Protein AF-A0A937PC01-F1 (afdb_monomer)

Mean predicted aligned error: 13.07 Å

Sequence (213 aa):
MVHCTSGISSTADQAVIAVQTGKYYALLIGINDYADEGLSDLDNPVNDMENLYWMLHTKYTFDKENITLLKNPTRNEIIVALDRLGGTLSKNDNLLIFYAGHGYWDEKGNVGYWMPADATMQNTVNWFRNSTLRDFIGSIQSRHTFLIADACFSGAIFKTRAAFPEPSKGIQKLYELPSRKAMTSGILQEVPDESINGVSDHYPHVNKLNNRA

Radius of gyration: 22.96 Å; Cα contacts (8 Å, |Δi|>4): 348; chains: 1; bounding box: 53×45×90 Å

Solvent-accessible surface area (backbone atoms only — not comparable to full-atom values): 12515 Å² total; per-residue (Å²): 138,86,84,83,82,81,82,78,85,88,80,79,83,74,76,72,79,72,75,82,72,41,58,42,33,34,43,34,31,9,31,26,58,48,74,28,88,83,46,82,65,46,89,52,26,43,56,54,35,52,52,49,50,51,46,38,50,74,76,48,84,29,51,69,93,40,49,47,79,36,72,39,38,38,45,64,56,55,50,53,53,51,52,51,44,41,77,66,46,42,61,59,18,33,38,39,38,39,41,24,34,56,36,46,70,41,77,90,77,73,43,46,28,41,46,28,18,62,23,48,87,90,54,68,84,34,43,41,42,52,67,58,54,48,54,50,60,71,62,33,36,41,25,34,39,39,36,38,31,48,21,25,32,37,29,51,69,59,71,49,68,87,75,58,85,87,82,77,94,47,79,69,67,49,69,72,44,70,46,68,49,76,48,48,45,48,78,70,43,78,64,74,93,66,83,84,86,72,93,79,89,86,83,88,80,83,80,77,85,72,89,81,136

Secondary structure (DSSP, 8-state):
--------------------PPPEEEEEEE----SSTTS---SSHHHHHHHHHHHHHHHSS--GGGEEEEES--HHHHHHHHHHHHHH--TT-EEEEEEES-EEEETTTTEEEE--TT-BTTBSTT-EEHHHHHHHHHHS--SEEEEEEESTTTTHHHHSTTSSPPPPS-HHHHHHS-EEEEEES-SSSPPPSS-------------------

pLDDT: mean 75.67, std 24.6, range [27.45, 98.75]

Nearest PDB structures (foldseek):
  3uoa-assembly1_B  TM=8.306E-01  e=1.005E-08  Homo sapiens
  3v4o-assembly1_A-2  TM=8.188E-01  e=2.537E-08  Homo sapiens
  8v4x-assembly1_A  TM=8.230E-01  e=3.673E-08  Homo sapiens
  8v4x-assembly4_F  TM=8.237E-01  e=9.860E-08  Homo sapiens
  8v4x-assembly2_B  TM=7.461E-01  e=6.402E-08  Homo sapiens

Foldseek 3Di:
DDDDDDDDDPDPPPPPPPPPQAAEAEEQEFEQAAPAPVD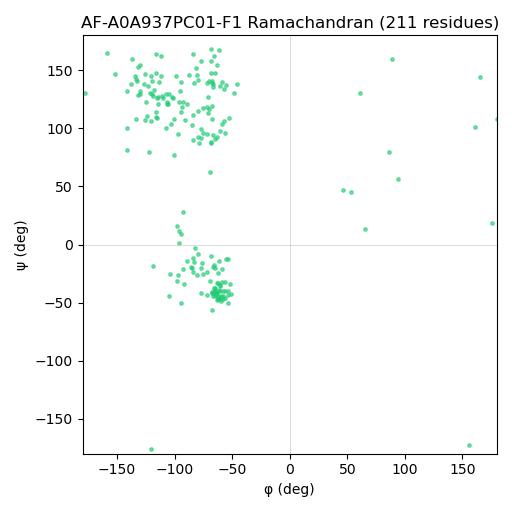HGADPRLVVSVVVLCCPCPPHRHPNVRYHYHYQDFLVVVVVVLVVLLVPDALRYEYEYEYAAEKDADPVVRWIWGAGRHRYPVDCPRTHTLVNVLVSVVSRNYQEYEYEYEYAPPLSNCVVVVSWDDDDDDVVVVSRHRGYYYHYDDNHGGDDSDDPPDDDDDDDDPPPPDDDD

Structure (mmCIF, N/CA/C/O backbone):
data_AF-A0A937PC01-F1
#
_entry.id   AF-A0A937PC01-F1
#
loop_
_atom_site.group_PDB
_atom_site.id
_atom_site.type_symbol
_atom_site.label_atom_id
_atom_site.label_alt_id
_atom_site.label_comp_id
_atom_site.label_asym_id
_atom_site.label_entity_id
_atom_site.label_seq_id
_atom_site.pdbx_PDB_ins_code
_atom_site.Cartn_x
_atom_site.Cartn_y
_atom_site.Cartn_z
_atom_site.occupancy
_atom_site.B_iso_or_equiv
_atom_site.auth_seq_id
_atom_site.auth_comp_id
_atom_site.auth_asym_id
_atom_site.auth_atom_id
_atom_site.pdbx_PDB_model_num
ATOM 1 N N . MET A 1 1 ? -35.468 25.110 67.464 1.00 41.50 1 MET A N 1
ATOM 2 C CA . MET A 1 1 ? -34.223 24.513 66.938 1.00 41.50 1 MET A CA 1
ATOM 3 C C . MET A 1 1 ? -34.631 23.446 65.931 1.00 41.50 1 MET A C 1
ATOM 5 O O . MET A 1 1 ? -34.992 22.351 66.332 1.00 41.50 1 MET A O 1
ATOM 9 N N . VAL A 1 2 ? -34.735 23.810 64.652 1.00 33.84 2 VAL A N 1
ATOM 10 C CA . VAL A 1 2 ? -35.166 22.899 63.579 1.00 33.84 2 VAL A CA 1
ATOM 11 C C . VAL A 1 2 ? -33.904 22.306 62.959 1.00 33.84 2 VAL A C 1
ATOM 13 O O . VAL A 1 2 ? -33.091 23.045 62.413 1.00 33.84 2 VAL A O 1
ATOM 16 N N . HIS A 1 3 ? -33.710 20.997 63.111 1.00 34.47 3 HIS A N 1
ATOM 17 C CA . HIS A 1 3 ? -32.654 20.251 62.428 1.00 34.47 3 HIS A CA 1
ATOM 18 C C . HIS A 1 3 ? -33.151 19.868 61.029 1.00 34.47 3 HIS A C 1
ATOM 20 O O . HIS A 1 3 ? -34.045 19.036 60.901 1.00 34.47 3 HIS A O 1
ATOM 26 N N . CYS A 1 4 ? -32.569 20.467 59.989 1.00 32.41 4 CYS A N 1
ATOM 27 C CA . CYS A 1 4 ? -32.660 19.969 58.619 1.00 32.41 4 CYS A CA 1
ATOM 28 C C . CYS A 1 4 ? -31.479 19.026 58.370 1.00 32.41 4 CYS A C 1
ATOM 30 O O . CYS A 1 4 ? -30.348 19.482 58.222 1.00 32.41 4 CYS A O 1
ATOM 32 N N . THR A 1 5 ? -31.725 17.721 58.309 1.00 47.12 5 THR A N 1
ATOM 33 C CA . THR A 1 5 ? -30.781 16.752 57.742 1.00 47.12 5 THR A CA 1
ATOM 34 C C . THR A 1 5 ? -31.183 16.479 56.297 1.00 47.12 5 THR A C 1
ATOM 36 O O . THR A 1 5 ? -32.049 15.658 56.010 1.00 47.12 5 THR A O 1
ATOM 39 N N . SER A 1 6 ? -30.566 17.195 55.359 1.00 42.91 6 SER A N 1
ATOM 40 C CA . SER A 1 6 ? -30.664 16.882 53.935 1.00 42.91 6 SER A CA 1
ATOM 41 C C . SER A 1 6 ? -29.764 15.690 53.619 1.00 42.91 6 SER A C 1
ATOM 43 O O . SER A 1 6 ? -28.553 15.834 53.457 1.00 42.91 6 SER A O 1
ATOM 45 N N . GLY A 1 7 ? -30.373 14.508 53.539 1.00 40.06 7 GLY A N 1
ATOM 46 C CA . GLY A 1 7 ? -29.796 13.364 52.850 1.00 40.06 7 GLY A CA 1
ATOM 47 C C . GLY A 1 7 ? -29.737 13.650 51.352 1.00 40.06 7 GLY A C 1
ATOM 48 O O . GLY A 1 7 ? -30.768 13.861 50.719 1.00 40.06 7 GLY A O 1
ATOM 49 N N . ILE A 1 8 ? -28.533 13.653 50.788 1.00 41.69 8 ILE A N 1
ATOM 50 C CA . ILE A 1 8 ? -28.330 13.579 49.343 1.00 41.69 8 ILE A CA 1
ATOM 51 C C . ILE A 1 8 ? -27.798 12.178 49.069 1.00 41.69 8 ILE A C 1
ATOM 53 O O . ILE A 1 8 ? -26.631 11.872 49.306 1.00 41.69 8 ILE A O 1
ATOM 57 N N . SER A 1 9 ? -28.704 11.312 48.615 1.00 36.44 9 SER A N 1
ATOM 58 C CA . SER A 1 9 ? -28.356 10.048 47.978 1.00 36.44 9 SER A CA 1
ATOM 59 C C . SER A 1 9 ? -27.695 10.370 46.639 1.00 36.44 9 SER A C 1
ATOM 61 O O . SER A 1 9 ? -28.334 10.857 45.709 1.00 36.44 9 SER A O 1
ATOM 63 N N . SER A 1 10 ? -26.386 10.149 46.570 1.00 46.44 10 SER A N 1
ATOM 64 C CA . SER A 1 10 ? -25.591 10.221 45.349 1.00 46.44 10 SER A CA 1
ATOM 65 C C . SER A 1 10 ? -25.699 8.883 44.620 1.00 46.44 10 SER A C 1
ATOM 67 O O . SER A 1 10 ? -24.886 7.990 44.846 1.00 46.44 10 SER A O 1
ATOM 69 N N . THR A 1 11 ? -26.690 8.736 43.741 1.00 47.88 11 THR A N 1
ATOM 70 C CA . THR A 1 11 ? -26.683 7.689 42.706 1.00 47.88 11 THR A CA 1
ATOM 71 C C . THR A 1 11 ? -27.259 8.239 41.403 1.00 47.88 11 THR A C 1
ATOM 73 O O . THR A 1 11 ? -28.419 8.048 41.060 1.00 47.88 11 THR A O 1
ATOM 76 N N . ALA A 1 12 ? -26.417 8.947 40.658 1.00 40.66 12 ALA A N 1
ATOM 77 C CA . ALA A 1 12 ? -26.557 9.041 39.213 1.00 40.66 12 ALA A CA 1
ATOM 78 C C . ALA A 1 12 ? -25.244 8.525 38.633 1.00 40.66 12 ALA A C 1
ATOM 80 O O . ALA A 1 12 ? -24.335 9.290 38.318 1.00 40.66 12 ALA A O 1
ATOM 81 N N . ASP A 1 13 ? -25.140 7.199 38.596 1.00 41.44 13 ASP A N 1
ATOM 82 C CA . ASP A 1 13 ? -24.131 6.491 37.825 1.00 41.44 13 ASP A CA 1
ATOM 83 C C . ASP A 1 13 ? -24.433 6.796 36.352 1.00 41.44 13 ASP A C 1
ATOM 85 O O . ASP A 1 13 ? -25.304 6.197 35.718 1.00 41.44 13 ASP A O 1
ATOM 89 N N . GLN A 1 14 ? -23.825 7.869 35.847 1.00 40.50 14 GLN A N 1
ATOM 90 C CA . GLN A 1 14 ? -23.817 8.181 34.429 1.00 40.50 14 GLN A CA 1
ATOM 91 C C . GLN A 1 14 ? -22.999 7.074 33.780 1.00 40.50 14 GLN A C 1
ATOM 93 O O . GLN A 1 14 ? -21.773 7.147 33.736 1.00 40.50 14 GLN A O 1
ATOM 98 N N . ALA A 1 15 ? -23.682 6.035 33.302 1.00 43.00 15 ALA A N 1
ATOM 99 C CA . ALA A 1 15 ? -23.105 5.093 32.367 1.00 43.00 15 ALA A CA 1
ATOM 100 C C . ALA A 1 15 ? -22.623 5.905 31.162 1.00 43.00 15 ALA A C 1
ATOM 102 O O . ALA A 1 15 ? -23.393 6.259 30.268 1.00 43.00 15 ALA A O 1
ATOM 103 N N . VAL A 1 16 ? -21.337 6.252 31.176 1.00 43.75 16 VAL A N 1
ATOM 104 C CA . VAL A 1 16 ? -20.623 6.718 30.002 1.00 43.75 16 VAL A CA 1
ATOM 105 C C . VAL A 1 16 ? -20.807 5.587 29.006 1.00 43.75 16 VAL A C 1
ATOM 107 O O . VAL A 1 16 ? -20.251 4.504 29.189 1.00 43.75 16 VAL A O 1
ATOM 110 N N . ILE A 1 17 ? -21.660 5.790 28.000 1.00 44.81 17 ILE A N 1
ATOM 111 C CA . ILE A 1 17 ? -21.711 4.892 26.854 1.00 44.81 17 ILE A CA 1
ATOM 112 C C . ILE A 1 17 ? -20.334 5.035 26.223 1.00 44.81 17 ILE A C 1
ATOM 114 O O . ILE A 1 17 ? -20.083 5.955 25.447 1.00 44.81 17 ILE A O 1
ATOM 118 N N . ALA A 1 18 ? -19.407 4.169 26.626 1.00 43.59 18 ALA A N 1
ATOM 119 C CA . ALA A 1 18 ? -18.176 3.965 25.909 1.00 43.59 18 ALA A CA 1
ATOM 120 C C . ALA A 1 18 ? -18.622 3.484 24.533 1.00 43.59 18 ALA A C 1
ATOM 122 O O . ALA A 1 18 ? -18.992 2.323 24.353 1.00 43.59 18 ALA A O 1
ATOM 123 N N . VAL A 1 19 ? -18.681 4.408 23.572 1.00 50.19 19 VAL A N 1
ATOM 124 C CA . VAL A 1 19 ? -18.721 4.045 22.164 1.00 50.19 19 VAL A CA 1
ATOM 125 C C . VAL A 1 19 ? -17.531 3.119 22.000 1.00 50.19 19 VAL A C 1
ATOM 127 O O . VAL A 1 19 ? -16.392 3.552 22.147 1.00 50.19 19 VAL A O 1
ATOM 130 N N . GLN A 1 20 ? -17.793 1.828 21.813 1.00 53.88 20 GLN A N 1
ATOM 131 C CA . GLN A 1 20 ? -16.741 0.849 21.615 1.00 53.88 20 GLN A CA 1
ATOM 132 C C . GLN A 1 20 ? -16.131 1.157 20.246 1.00 53.88 20 GLN A C 1
ATOM 134 O O . GLN A 1 20 ? -16.620 0.722 19.201 1.00 53.88 20 GLN A O 1
ATOM 139 N N . THR A 1 21 ? -15.134 2.035 20.246 1.00 71.12 21 THR A N 1
ATOM 140 C CA . THR A 1 21 ? -14.350 2.381 19.071 1.00 71.12 21 THR A CA 1
ATOM 141 C C . THR A 1 21 ? -13.509 1.156 18.761 1.00 71.12 21 THR A C 1
ATOM 143 O O . THR A 1 21 ? -12.726 0.732 19.612 1.00 71.12 21 THR A O 1
ATOM 146 N N . GLY A 1 22 ? -13.710 0.535 17.598 1.00 86.31 22 GLY A N 1
ATOM 147 C CA . GLY A 1 22 ? -12.845 -0.570 17.194 1.00 86.31 22 GLY A CA 1
ATOM 148 C C . GLY A 1 22 ? -11.397 -0.115 17.044 1.00 86.31 22 GLY A C 1
ATOM 149 O O . GLY A 1 22 ? -11.092 1.083 17.059 1.00 86.31 22 GLY A O 1
ATOM 150 N N . LYS A 1 23 ? -10.501 -1.089 16.930 1.00 95.31 23 LYS A N 1
ATOM 151 C CA . LYS A 1 23 ? -9.060 -0.852 16.888 1.00 95.31 23 LYS A CA 1
ATOM 152 C C . LYS A 1 23 ? -8.663 -0.146 15.596 1.00 95.31 23 LYS A C 1
ATOM 154 O O . LYS A 1 23 ? -9.375 -0.206 14.593 1.00 95.31 23 LYS A O 1
ATOM 159 N N . TYR A 1 24 ? -7.513 0.512 15.621 1.00 96.56 24 TYR A N 1
ATOM 160 C CA . TYR A 1 24 ? -6.926 1.151 14.451 1.00 96.56 24 TYR A CA 1
ATOM 161 C C . TYR A 1 24 ? -5.749 0.320 13.951 1.00 96.56 24 TYR A C 1
ATOM 163 O O . TYR A 1 24 ? -4.788 0.096 14.683 1.00 96.56 24 TYR A O 1
ATOM 171 N N . TYR A 1 25 ? -5.845 -0.122 12.703 1.00 98.25 25 TYR A N 1
ATOM 172 C CA . TYR A 1 25 ? -4.821 -0.876 11.995 1.00 98.25 25 TYR A CA 1
ATOM 173 C C . TYR A 1 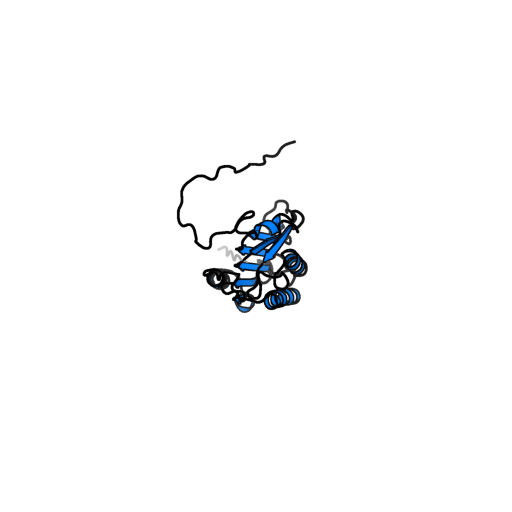25 ? -4.235 -0.031 10.878 1.00 98.25 25 TYR A C 1
ATOM 175 O O . TYR A 1 25 ? -4.959 0.723 10.221 1.00 98.25 25 TYR A O 1
ATOM 183 N N . ALA A 1 26 ? -2.939 -0.185 10.627 1.00 98.44 26 ALA A N 1
ATOM 184 C CA . ALA A 1 26 ? -2.288 0.460 9.500 1.00 98.44 26 ALA A CA 1
ATOM 185 C C . ALA A 1 26 ? -1.401 -0.506 8.714 1.00 98.44 26 ALA A C 1
ATOM 187 O O . ALA A 1 26 ? -0.686 -1.320 9.292 1.00 98.44 26 ALA A O 1
ATOM 188 N N . LEU A 1 27 ? -1.426 -0.370 7.392 1.00 98.69 27 LEU A N 1
ATOM 189 C CA . LEU A 1 27 ? -0.440 -0.935 6.480 1.00 98.69 27 LEU A CA 1
ATOM 190 C C . LEU A 1 27 ? 0.268 0.227 5.796 1.00 98.69 27 LEU A C 1
ATOM 192 O O . LEU A 1 27 ? -0.352 0.938 5.007 1.00 98.69 27 LEU A O 1
ATOM 196 N N . LEU A 1 28 ? 1.535 0.442 6.133 1.00 98.62 28 LEU A N 1
ATOM 197 C CA . LEU A 1 28 ? 2.345 1.514 5.569 1.00 98.62 28 LEU A CA 1
ATOM 198 C C . LEU A 1 28 ? 3.405 0.898 4.659 1.00 98.62 28 LEU A C 1
ATOM 200 O O . LEU A 1 28 ? 4.133 -0.004 5.074 1.00 98.62 28 LEU A O 1
ATOM 204 N N . ILE A 1 29 ? 3.449 1.367 3.419 1.00 98.69 29 ILE A N 1
ATOM 205 C CA . ILE A 1 29 ? 4.298 0.843 2.356 1.00 98.69 29 ILE A CA 1
ATOM 206 C C . ILE A 1 29 ? 5.132 1.998 1.811 1.00 98.69 29 ILE A C 1
ATOM 208 O O . ILE A 1 29 ? 4.568 2.989 1.353 1.00 98.69 29 ILE A O 1
ATOM 212 N N . GLY A 1 30 ? 6.454 1.858 1.854 1.00 97.94 30 GLY A N 1
ATOM 213 C CA . GLY A 1 30 ? 7.396 2.806 1.264 1.00 97.94 30 GLY A CA 1
ATOM 214 C C . GLY A 1 30 ? 8.411 2.065 0.405 1.00 97.94 30 GLY A C 1
ATOM 215 O O . GLY A 1 30 ? 8.991 1.076 0.862 1.00 97.94 30 GLY A O 1
ATOM 216 N N . ILE A 1 31 ? 8.597 2.513 -0.835 1.00 98.19 31 ILE A N 1
ATOM 217 C CA . ILE A 1 31 ? 9.504 1.884 -1.800 1.00 98.19 31 ILE A CA 1
ATOM 218 C C . ILE A 1 31 ? 10.486 2.920 -2.330 1.00 98.19 31 ILE A C 1
ATOM 220 O O . ILE A 1 31 ? 10.120 3.778 -3.130 1.00 98.19 31 ILE A O 1
ATOM 224 N N . ASN A 1 32 ? 11.725 2.792 -1.877 1.00 96.50 32 ASN A N 1
ATOM 225 C CA . ASN A 1 32 ? 12.878 3.533 -2.358 1.00 96.50 32 ASN A CA 1
ATOM 226 C C . ASN A 1 32 ? 13.617 2.736 -3.430 1.00 96.50 32 ASN A C 1
ATOM 228 O O . ASN A 1 32 ? 13.863 3.258 -4.507 1.00 96.50 32 ASN A O 1
ATOM 232 N N . ASP A 1 33 ? 13.919 1.471 -3.135 1.00 97.88 33 ASP A N 1
ATOM 233 C CA . ASP A 1 33 ? 14.876 0.688 -3.918 1.00 97.88 33 ASP A CA 1
ATOM 234 C C . ASP A 1 33 ? 14.146 -0.283 -4.859 1.00 97.88 33 ASP A C 1
ATOM 236 O O . ASP A 1 33 ? 13.315 -1.083 -4.404 1.00 97.88 33 ASP A O 1
ATOM 240 N N . TYR A 1 34 ? 14.478 -0.245 -6.152 1.00 97.50 34 TYR A N 1
ATOM 241 C CA . TYR A 1 34 ? 13.909 -1.112 -7.187 1.00 97.50 34 TYR A CA 1
ATOM 242 C C . TYR A 1 34 ? 14.964 -2.058 -7.763 1.00 97.50 34 TYR A C 1
ATOM 244 O O . TYR A 1 34 ? 16.112 -1.700 -8.001 1.00 97.50 34 TYR A O 1
ATOM 252 N N . ALA A 1 35 ? 14.571 -3.310 -8.005 1.00 96.69 35 ALA A N 1
ATOM 253 C CA . ALA A 1 35 ? 15.483 -4.329 -8.522 1.00 96.69 35 ALA A CA 1
ATOM 254 C C . ALA A 1 35 ? 15.798 -4.171 -10.023 1.00 96.69 35 ALA A C 1
ATOM 256 O O . ALA A 1 35 ? 16.822 -4.672 -10.487 1.00 96.69 35 ALA A O 1
ATOM 257 N N . ASP A 1 36 ? 14.907 -3.542 -10.793 1.00 95.44 36 ASP A N 1
ATOM 258 C CA . ASP A 1 36 ? 15.094 -3.293 -12.224 1.00 95.44 36 ASP A CA 1
ATOM 259 C C . ASP A 1 36 ? 15.801 -1.954 -12.440 1.00 95.44 36 ASP A C 1
ATOM 261 O O . ASP A 1 36 ? 15.263 -0.914 -12.084 1.00 95.44 36 ASP A O 1
ATOM 265 N N . GLU A 1 37 ? 16.963 -1.966 -13.097 1.00 92.88 37 GLU A N 1
ATOM 266 C CA . GLU A 1 37 ? 17.742 -0.749 -13.396 1.00 92.88 37 GLU A CA 1
ATOM 267 C C . GLU A 1 37 ? 16.996 0.261 -14.295 1.00 92.88 37 GLU A C 1
ATOM 269 O O . GLU A 1 37 ? 17.427 1.404 -14.444 1.00 92.88 37 GLU A O 1
ATOM 274 N N . GLY A 1 38 ? 15.894 -0.150 -14.935 1.00 91.25 38 GLY A N 1
ATOM 275 C CA . GLY A 1 38 ? 15.012 0.727 -15.702 1.00 91.25 38 GLY A CA 1
ATOM 276 C C . GLY A 1 38 ? 14.032 1.533 -14.844 1.00 91.25 38 GLY A C 1
ATOM 277 O O . GLY A 1 38 ? 13.363 2.415 -15.384 1.00 91.25 38 GLY A O 1
ATOM 278 N N . LEU A 1 39 ? 13.942 1.251 -13.542 1.00 90.81 39 LEU A N 1
ATOM 279 C CA . LEU A 1 39 ? 13.226 2.045 -12.547 1.00 90.81 39 LEU A CA 1
ATOM 280 C C . LEU A 1 39 ? 14.253 2.770 -11.678 1.00 90.81 39 LEU A C 1
ATOM 282 O O . LEU A 1 39 ? 15.113 2.142 -11.071 1.00 90.81 39 LEU A O 1
ATOM 286 N N . SER A 1 40 ? 14.176 4.098 -11.623 1.00 92.50 40 SER A N 1
ATOM 287 C CA . SER A 1 40 ? 15.043 4.871 -10.736 1.00 92.50 40 SER A CA 1
ATOM 288 C C . SER A 1 40 ? 14.624 4.690 -9.283 1.00 92.50 40 SER A C 1
ATOM 290 O O . SER A 1 40 ? 13.431 4.745 -8.974 1.00 92.50 40 SER A O 1
ATOM 292 N N . ASP A 1 41 ? 15.603 4.556 -8.395 1.00 93.69 41 ASP A N 1
ATOM 293 C CA . ASP A 1 41 ? 15.357 4.588 -6.957 1.00 93.69 41 ASP A CA 1
ATOM 294 C C . ASP A 1 41 ? 14.803 5.955 -6.514 1.00 93.69 41 ASP A C 1
ATOM 296 O O . ASP A 1 41 ? 15.019 6.979 -7.169 1.00 93.69 41 ASP A O 1
ATOM 300 N N . LEU A 1 42 ? 14.066 5.952 -5.404 1.00 91.69 42 LEU A N 1
ATOM 301 C CA . LEU A 1 42 ? 13.466 7.125 -4.766 1.00 91.69 42 LEU A CA 1
ATOM 302 C C . LEU A 1 42 ? 14.082 7.335 -3.380 1.00 91.69 42 LEU A C 1
ATOM 304 O O . LEU A 1 42 ? 14.379 6.372 -2.678 1.00 91.69 42 LEU A O 1
ATOM 308 N N . ASP A 1 43 ? 14.207 8.581 -2.929 1.00 90.62 43 ASP A N 1
ATOM 309 C CA . ASP A 1 43 ? 14.880 8.875 -1.654 1.00 90.62 43 ASP A CA 1
ATOM 310 C C . ASP A 1 43 ? 13.924 8.911 -0.445 1.00 90.62 43 ASP A C 1
ATOM 312 O O . ASP A 1 43 ? 14.282 8.508 0.667 1.00 90.62 43 ASP A O 1
ATOM 316 N N . ASN A 1 44 ? 12.687 9.369 -0.648 1.00 91.19 44 ASN A N 1
ATOM 317 C CA . ASN A 1 44 ? 11.772 9.763 0.432 1.00 91.19 44 ASN A CA 1
ATOM 318 C C . ASN A 1 44 ? 10.711 8.733 0.877 1.00 91.19 44 ASN A C 1
ATOM 320 O O . ASN A 1 44 ? 10.410 8.723 2.075 1.00 91.19 44 ASN A O 1
ATOM 324 N N . PRO A 1 45 ? 10.163 7.841 0.024 1.00 95.19 45 PRO A N 1
ATOM 325 C CA . PRO A 1 45 ? 9.023 6.990 0.390 1.00 95.19 45 PRO A CA 1
ATOM 326 C C . PRO A 1 45 ? 9.150 6.208 1.704 1.00 95.19 45 PRO A C 1
ATOM 328 O O . PRO A 1 45 ? 8.207 6.140 2.497 1.00 95.19 45 PRO A O 1
ATOM 331 N N . VAL A 1 46 ? 10.316 5.617 1.968 1.00 97.12 46 VAL A N 1
ATOM 332 C CA . VAL A 1 46 ? 10.586 4.890 3.217 1.00 97.12 46 VAL A CA 1
ATOM 333 C C . VAL A 1 46 ? 10.628 5.837 4.417 1.00 97.12 46 VAL A C 1
ATOM 335 O O . VAL A 1 46 ? 10.064 5.520 5.464 1.00 97.12 46 VAL A O 1
ATOM 338 N N . ASN A 1 47 ? 11.247 7.008 4.274 1.00 94.69 47 ASN A N 1
ATOM 339 C CA . ASN A 1 47 ? 11.297 8.015 5.332 1.00 94.69 47 ASN A CA 1
ATOM 340 C C . ASN A 1 47 ? 9.895 8.569 5.643 1.00 94.69 47 ASN A C 1
ATOM 342 O O . ASN A 1 47 ? 9.533 8.714 6.810 1.00 94.69 47 ASN A O 1
ATOM 346 N N . ASP A 1 48 ? 9.065 8.809 4.627 1.00 93.19 48 ASP A N 1
ATOM 347 C CA . ASP A 1 48 ? 7.684 9.271 4.808 1.00 93.19 48 ASP A CA 1
ATOM 348 C C . ASP A 1 48 ? 6.821 8.223 5.517 1.00 93.19 48 ASP A C 1
ATOM 350 O O . ASP A 1 48 ? 6.087 8.541 6.460 1.00 93.19 48 ASP A O 1
ATOM 354 N N . MET A 1 49 ? 6.973 6.953 5.131 1.00 97.31 49 MET A N 1
ATOM 355 C CA . MET A 1 49 ? 6.351 5.815 5.805 1.00 97.31 49 MET A CA 1
ATOM 356 C C . MET A 1 49 ? 6.753 5.748 7.291 1.00 97.31 49 MET A C 1
ATOM 358 O O . MET A 1 49 ? 5.889 5.585 8.160 1.00 97.31 49 MET A O 1
ATOM 362 N N . GLU A 1 50 ? 8.044 5.884 7.606 1.00 97.56 50 GLU A N 1
ATOM 363 C CA . GLU A 1 50 ? 8.559 5.858 8.982 1.00 97.56 50 GLU A CA 1
ATOM 364 C C . GLU A 1 50 ? 8.079 7.064 9.806 1.00 97.56 50 GLU A C 1
ATOM 366 O O . GLU A 1 50 ? 7.663 6.912 10.959 1.00 97.56 50 GLU A O 1
ATOM 371 N N . ASN A 1 51 ? 8.050 8.262 9.221 1.00 96.69 51 ASN A N 1
ATOM 372 C CA . ASN A 1 51 ? 7.525 9.461 9.877 1.00 96.69 51 ASN A CA 1
ATOM 373 C C . ASN A 1 51 ? 6.032 9.324 10.191 1.00 96.69 51 ASN A C 1
ATOM 375 O O . ASN A 1 51 ? 5.588 9.660 11.297 1.00 96.69 51 ASN A O 1
ATOM 379 N N . LEU A 1 52 ? 5.255 8.772 9.255 1.00 96.31 52 LEU A N 1
ATOM 380 C CA . LEU A 1 52 ? 3.846 8.477 9.478 1.00 96.31 52 LEU A CA 1
ATOM 381 C C . LEU A 1 52 ? 3.667 7.422 10.576 1.00 96.31 52 LEU A C 1
ATOM 383 O O . LEU A 1 52 ? 2.838 7.614 11.464 1.00 96.31 52 LEU A O 1
ATOM 387 N N . TYR A 1 53 ? 4.477 6.361 10.592 1.00 97.69 53 TYR A N 1
ATOM 388 C CA . TYR A 1 53 ? 4.477 5.375 11.675 1.00 97.69 53 TYR A CA 1
ATOM 389 C C . TYR A 1 53 ? 4.652 6.023 13.051 1.00 97.69 53 TYR A C 1
ATOM 391 O O . TYR A 1 53 ? 3.857 5.760 13.961 1.00 97.69 53 TYR A O 1
ATOM 399 N N . TRP A 1 54 ? 5.667 6.880 13.213 1.00 96.69 54 TRP A N 1
ATOM 400 C CA . TRP A 1 54 ? 5.916 7.591 14.469 1.00 96.69 54 TRP A CA 1
ATOM 401 C C . TRP A 1 54 ? 4.736 8.465 14.864 1.00 96.69 54 TRP A C 1
ATOM 403 O O . TRP A 1 54 ? 4.303 8.440 16.017 1.00 96.69 54 TRP A O 1
ATOM 413 N N . MET A 1 55 ? 4.171 9.200 13.913 1.00 96.25 55 MET A N 1
ATOM 414 C CA . MET A 1 55 ? 3.005 10.039 14.153 1.00 96.25 55 MET A CA 1
ATOM 415 C C . MET A 1 55 ? 1.808 9.212 14.645 1.00 96.25 55 MET A C 1
ATOM 417 O O . MET A 1 55 ? 1.211 9.551 15.668 1.00 96.25 55 MET A O 1
ATOM 421 N N . LEU A 1 56 ? 1.488 8.107 13.967 1.00 94.75 56 LEU A N 1
ATOM 422 C CA . LEU A 1 56 ? 0.320 7.278 14.269 1.00 94.75 56 LEU A CA 1
ATOM 423 C C . LEU A 1 56 ? 0.374 6.680 15.676 1.00 94.75 56 LEU A C 1
ATOM 425 O O . LEU A 1 56 ? -0.613 6.776 16.401 1.00 94.75 56 LEU A O 1
ATOM 429 N N . HIS A 1 57 ? 1.510 6.111 16.087 1.00 92.44 57 HIS A N 1
ATOM 430 C CA . HIS A 1 57 ? 1.581 5.424 17.381 1.00 92.44 57 HIS A CA 1
ATOM 431 C C . HIS A 1 57 ? 1.978 6.324 18.561 1.00 92.44 57 HIS A C 1
ATOM 433 O O . HIS A 1 57 ? 1.858 5.905 19.711 1.00 92.44 57 HIS A O 1
ATOM 439 N N . THR A 1 58 ? 2.498 7.535 18.314 1.00 91.50 58 THR A N 1
ATOM 440 C CA . THR A 1 58 ? 2.861 8.472 19.400 1.00 91.50 58 THR A CA 1
ATOM 441 C C . THR A 1 58 ? 1.864 9.608 19.588 1.00 91.50 58 THR A C 1
ATOM 443 O O . THR A 1 58 ? 1.803 10.176 20.680 1.00 91.50 58 THR A O 1
ATOM 446 N N . LYS A 1 59 ? 1.113 9.980 18.542 1.00 91.31 59 LYS A N 1
ATOM 447 C CA . LYS A 1 59 ? 0.175 11.116 18.560 1.00 91.31 59 LYS A CA 1
ATOM 448 C C . LYS A 1 59 ? -1.277 10.719 18.308 1.00 91.31 59 LYS A C 1
ATOM 450 O O . LYS A 1 59 ? -2.161 11.502 18.643 1.00 91.31 59 LYS A O 1
ATOM 455 N N . TYR A 1 60 ? -1.525 9.537 17.748 1.00 90.56 60 TYR A N 1
ATOM 456 C CA . TYR A 1 60 ? -2.866 9.018 17.484 1.00 90.56 60 TYR A CA 1
ATOM 457 C C . TYR A 1 60 ? -3.104 7.694 18.223 1.00 90.56 60 TYR A C 1
ATOM 459 O O . TYR A 1 60 ? -2.300 7.254 19.040 1.00 90.56 60 TYR A O 1
ATOM 467 N N . THR A 1 61 ? -4.263 7.086 17.981 1.00 89.62 61 THR A N 1
ATOM 468 C CA . THR A 1 61 ? -4.790 5.930 18.719 1.00 89.62 61 THR A CA 1
ATOM 469 C C . THR A 1 61 ? -4.413 4.584 18.090 1.00 89.62 61 THR A C 1
ATOM 471 O O . THR A 1 61 ? -5.187 3.633 18.183 1.00 89.62 61 THR A O 1
ATOM 474 N N . PHE A 1 62 ? -3.284 4.509 17.381 1.00 95.88 62 PHE A N 1
ATOM 475 C CA . PHE A 1 62 ? -2.823 3.267 16.759 1.00 95.88 62 PHE A CA 1
ATOM 476 C C . PHE A 1 62 ? -1.855 2.553 17.698 1.00 95.88 62 PHE A C 1
ATOM 478 O O . PHE A 1 62 ? -0.781 3.077 17.999 1.00 95.88 62 PHE A O 1
ATOM 485 N N . ASP A 1 63 ? -2.206 1.342 18.124 1.00 95.62 63 ASP A N 1
ATOM 486 C CA . ASP A 1 63 ? -1.266 0.497 18.859 1.00 95.62 63 ASP A CA 1
ATOM 487 C C . ASP A 1 63 ? -0.157 0.008 17.915 1.00 95.62 63 ASP A C 1
ATOM 489 O O . ASP A 1 63 ? -0.420 -0.334 16.758 1.00 95.62 63 ASP A O 1
ATOM 493 N N . LYS A 1 64 ? 1.090 -0.043 18.401 1.00 96.38 64 LYS A N 1
ATOM 494 C CA . LYS A 1 64 ? 2.268 -0.394 17.584 1.00 96.38 64 LYS A CA 1
ATOM 495 C C . LYS A 1 64 ? 2.115 -1.751 16.902 1.00 96.38 64 LYS A C 1
ATOM 497 O O . LYS A 1 64 ? 2.471 -1.899 15.740 1.00 96.38 64 LYS A O 1
ATOM 502 N N . GLU A 1 65 ? 1.560 -2.727 17.611 1.00 96.88 65 GLU A N 1
ATOM 503 C CA . GLU A 1 65 ? 1.317 -4.086 17.127 1.00 96.88 65 GLU A CA 1
ATOM 504 C C . GLU A 1 65 ? 0.278 -4.171 15.999 1.00 96.88 65 GLU A C 1
ATOM 506 O O . GLU A 1 65 ? 0.235 -5.173 15.285 1.00 96.88 65 GLU A O 1
ATOM 511 N N . ASN A 1 66 ? -0.540 -3.130 15.819 1.00 97.75 66 ASN A N 1
ATOM 512 C CA . ASN A 1 66 ? -1.547 -3.049 14.763 1.00 97.75 66 ASN A CA 1
ATOM 513 C C . ASN A 1 66 ? -1.037 -2.282 13.527 1.00 97.75 66 ASN A C 1
ATOM 515 O O . ASN A 1 66 ? -1.788 -2.118 12.561 1.00 97.75 66 ASN A O 1
ATOM 519 N N . ILE A 1 67 ? 0.221 -1.821 13.526 1.00 98.38 67 ILE A N 1
ATOM 520 C CA . ILE A 1 67 ? 0.848 -1.153 12.382 1.00 98.38 67 ILE A CA 1
ATOM 521 C C . ILE A 1 67 ? 1.860 -2.092 11.722 1.00 98.38 67 ILE A C 1
ATOM 523 O O . ILE A 1 67 ? 2.830 -2.525 12.336 1.00 98.38 67 ILE A O 1
ATOM 527 N N . THR A 1 68 ? 1.649 -2.383 10.442 1.00 98.69 68 THR A N 1
ATOM 528 C CA . THR A 1 68 ? 2.584 -3.135 9.598 1.00 98.69 68 THR A CA 1
ATOM 529 C C . THR A 1 68 ? 3.361 -2.166 8.714 1.00 98.69 68 THR A C 1
ATOM 531 O O . THR A 1 68 ? 2.749 -1.381 7.990 1.00 98.69 68 THR A O 1
ATOM 534 N N . LEU A 1 69 ? 4.693 -2.235 8.764 1.00 98.62 69 LEU A N 1
ATOM 535 C CA . LEU A 1 69 ? 5.598 -1.489 7.886 1.00 98.62 69 LEU A CA 1
ATOM 536 C C . LEU A 1 69 ? 6.175 -2.425 6.834 1.00 98.62 69 LEU A C 1
ATOM 538 O O . LEU A 1 69 ? 6.718 -3.472 7.183 1.00 98.62 69 LEU A O 1
ATOM 542 N N . LEU A 1 70 ? 6.088 -2.028 5.570 1.00 98.75 70 LEU A N 1
ATOM 543 C CA . LEU A 1 70 ? 6.726 -2.713 4.458 1.00 98.75 70 LEU A CA 1
ATOM 544 C C . LEU A 1 70 ? 7.690 -1.747 3.761 1.00 98.75 70 LEU A C 1
ATOM 546 O O . LEU A 1 70 ? 7.261 -0.847 3.039 1.00 98.75 70 LEU A O 1
ATOM 550 N N . LYS A 1 71 ? 8.991 -1.963 3.971 1.00 98.56 71 LYS A N 1
ATOM 551 C CA . LYS A 1 71 ? 10.075 -1.244 3.294 1.00 98.56 71 LYS A CA 1
ATOM 552 C C . LYS A 1 71 ? 10.509 -2.022 2.056 1.00 98.56 71 LYS A C 1
ATOM 554 O O . LYS A 1 71 ? 10.904 -3.176 2.191 1.00 98.56 71 LYS A O 1
ATOM 559 N N . ASN A 1 72 ? 10.446 -1.381 0.891 1.00 98.50 72 ASN A N 1
ATOM 560 C CA . ASN A 1 72 ? 10.766 -1.965 -0.414 1.00 98.50 72 ASN A CA 1
ATOM 561 C C . ASN A 1 72 ? 10.130 -3.356 -0.641 1.00 98.50 72 ASN A C 1
ATOM 563 O O . ASN A 1 72 ? 10.838 -4.284 -1.036 1.00 98.50 72 ASN A O 1
ATOM 567 N N . PRO A 1 73 ? 8.828 -3.568 -0.354 1.00 98.69 73 PRO A N 1
ATOM 568 C CA . PRO A 1 73 ? 8.239 -4.885 -0.530 1.00 98.69 73 PRO A CA 1
ATOM 569 C C . PRO A 1 73 ? 8.137 -5.284 -1.999 1.00 98.69 73 PRO A C 1
ATOM 571 O O . PRO A 1 73 ? 7.827 -4.480 -2.882 1.00 98.69 73 PRO A O 1
ATOM 574 N N . THR A 1 74 ? 8.270 -6.582 -2.220 1.00 98.75 74 THR A N 1
ATOM 575 C CA . THR A 1 74 ? 7.831 -7.268 -3.432 1.00 98.75 74 THR A CA 1
ATOM 576 C C . THR A 1 74 ? 6.308 -7.244 -3.568 1.00 98.75 74 THR A C 1
ATOM 578 O O . THR A 1 74 ? 5.559 -7.088 -2.593 1.00 98.75 74 THR A O 1
ATOM 581 N N . ARG A 1 75 ? 5.806 -7.503 -4.780 1.00 98.44 75 ARG A N 1
ATOM 582 C CA . ARG A 1 75 ? 4.366 -7.655 -5.035 1.00 98.44 75 ARG A CA 1
ATOM 583 C C . ARG A 1 75 ? 3.725 -8.695 -4.118 1.00 98.44 75 ARG A C 1
ATOM 585 O O . ARG A 1 75 ? 2.594 -8.515 -3.664 1.00 98.44 75 ARG A O 1
ATOM 592 N N . ASN A 1 76 ? 4.429 -9.800 -3.878 1.00 98.62 76 ASN A N 1
ATOM 593 C CA . ASN A 1 76 ? 3.928 -10.898 -3.062 1.00 98.62 76 ASN A CA 1
ATOM 594 C C . ASN A 1 76 ? 3.778 -10.492 -1.588 1.00 98.62 76 ASN A C 1
ATOM 596 O O . ASN A 1 76 ? 2.772 -10.818 -0.966 1.00 98.62 76 ASN A O 1
ATOM 600 N N . GLU A 1 77 ? 4.728 -9.735 -1.041 1.00 98.75 77 GLU A N 1
ATOM 601 C CA . GLU A 1 77 ? 4.665 -9.262 0.348 1.00 98.75 77 GLU A CA 1
ATOM 602 C C . GLU A 1 77 ? 3.498 -8.295 0.578 1.00 98.75 77 GLU A C 1
ATOM 604 O O . GLU A 1 77 ? 2.800 -8.412 1.588 1.00 98.75 77 GLU A O 1
ATOM 609 N N . ILE A 1 78 ? 3.212 -7.410 -0.387 1.00 98.75 78 ILE A N 1
ATOM 610 C CA . ILE A 1 78 ? 2.026 -6.536 -0.344 1.00 98.75 78 ILE A CA 1
ATOM 611 C C . ILE A 1 78 ? 0.740 -7.375 -0.297 1.00 98.75 78 ILE A C 1
ATOM 613 O O . ILE A 1 78 ? -0.147 -7.112 0.517 1.00 98.75 78 ILE A O 1
ATOM 617 N N . ILE A 1 79 ? 0.639 -8.403 -1.146 1.00 98.50 79 ILE A N 1
ATOM 618 C CA . ILE A 1 79 ? -0.528 -9.298 -1.195 1.00 98.50 79 ILE A CA 1
ATOM 619 C C . ILE A 1 79 ? -0.710 -10.044 0.127 1.00 98.50 79 ILE A C 1
ATOM 621 O O . ILE A 1 79 ? -1.815 -10.063 0.663 1.00 98.50 79 ILE A O 1
ATOM 625 N N . VAL A 1 80 ? 0.362 -10.619 0.676 1.00 98.69 80 VAL A N 1
ATOM 626 C CA . VAL A 1 80 ? 0.319 -11.343 1.955 1.00 98.69 80 VAL A CA 1
ATOM 627 C C . VAL A 1 80 ? -0.122 -10.423 3.097 1.00 98.69 80 VAL A C 1
ATOM 629 O O . VAL A 1 80 ? -0.918 -10.831 3.944 1.00 98.69 80 VAL A O 1
ATOM 632 N N . ALA A 1 81 ? 0.346 -9.172 3.121 1.00 98.56 81 ALA A N 1
ATOM 633 C CA . ALA A 1 81 ? -0.071 -8.206 4.131 1.00 98.56 81 ALA A CA 1
ATOM 634 C C . ALA A 1 81 ? -1.565 -7.851 4.017 1.00 98.56 81 ALA A C 1
ATOM 636 O O . ALA A 1 81 ? -2.269 -7.836 5.028 1.00 98.56 81 ALA A O 1
ATOM 637 N N . LEU A 1 82 ? -2.066 -7.617 2.800 1.00 98.38 82 LEU A N 1
ATOM 638 C CA . LEU A 1 82 ? -3.488 -7.347 2.554 1.00 98.38 82 LEU A CA 1
ATOM 639 C C . LEU A 1 82 ? -4.381 -8.546 2.910 1.00 98.38 82 LEU A C 1
ATOM 641 O O . LEU A 1 82 ? -5.429 -8.362 3.532 1.00 98.38 82 LEU A O 1
ATOM 645 N N . ASP A 1 83 ? -3.959 -9.765 2.573 1.00 98.00 83 ASP A N 1
ATOM 646 C CA . ASP A 1 83 ? -4.670 -10.999 2.924 1.00 98.00 83 ASP A CA 1
ATOM 647 C C . ASP A 1 83 ? -4.756 -11.185 4.448 1.00 98.00 83 ASP A C 1
ATOM 649 O O . ASP A 1 83 ? -5.838 -11.388 5.008 1.00 98.00 83 ASP A O 1
ATOM 653 N N . ARG A 1 84 ? -3.636 -10.978 5.154 1.00 97.94 84 ARG A N 1
ATOM 654 C CA . ARG A 1 84 ? -3.592 -11.029 6.621 1.00 97.94 84 ARG A CA 1
ATOM 655 C C . ARG A 1 84 ? -4.553 -10.031 7.266 1.00 97.94 84 ARG A C 1
ATOM 657 O O . ARG A 1 84 ? -5.202 -10.374 8.257 1.00 97.94 84 ARG A O 1
ATOM 664 N N . LEU A 1 85 ? -4.669 -8.816 6.725 1.00 97.81 85 LEU A N 1
ATOM 665 C CA . LEU A 1 85 ? -5.643 -7.832 7.209 1.00 97.81 85 LEU A CA 1
ATOM 666 C C . LEU A 1 85 ? -7.081 -8.340 7.048 1.00 97.81 85 LEU A C 1
ATOM 668 O O . LEU A 1 85 ? -7.887 -8.163 7.961 1.00 97.81 85 LEU A O 1
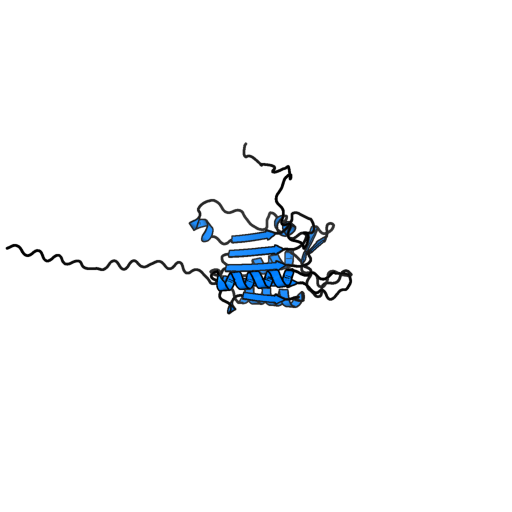ATOM 672 N N . GLY A 1 86 ? -7.389 -9.025 5.943 1.00 95.94 86 GLY A N 1
ATOM 673 C CA . GLY A 1 86 ? -8.699 -9.635 5.698 1.00 95.94 86 GLY A CA 1
ATOM 674 C C . GLY A 1 86 ? -9.092 -10.686 6.739 1.00 95.94 86 GLY A C 1
ATOM 675 O O . GLY A 1 86 ? -10.259 -10.764 7.115 1.00 95.94 86 GLY A O 1
ATOM 676 N N . GLY A 1 87 ? -8.118 -11.445 7.250 1.00 95.88 87 GLY A N 1
ATOM 677 C CA . GLY A 1 87 ? -8.318 -12.407 8.340 1.00 95.88 87 GLY A CA 1
ATOM 678 C C . GLY A 1 87 ? -8.269 -11.810 9.754 1.00 95.88 87 GLY A C 1
ATOM 679 O O . GLY A 1 87 ? -8.619 -12.500 10.709 1.00 95.88 87 GLY A O 1
ATOM 680 N N . THR A 1 88 ? -7.828 -10.556 9.903 1.00 95.81 88 THR A N 1
ATOM 681 C CA . THR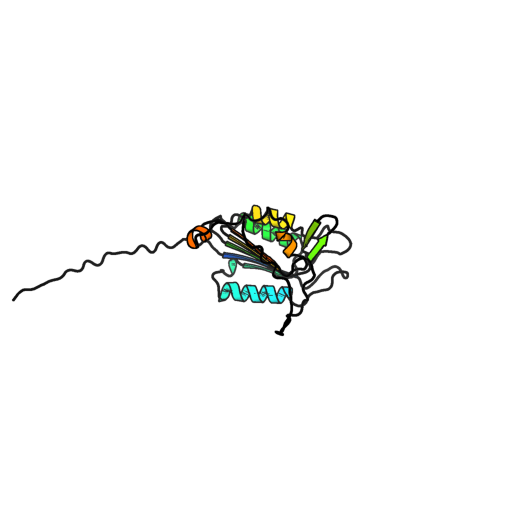 A 1 88 ? -7.586 -9.923 11.214 1.00 95.81 88 THR A CA 1
ATOM 682 C C . THR A 1 88 ? -8.664 -8.908 11.589 1.00 95.81 88 THR A C 1
ATOM 684 O O . THR A 1 88 ? -9.094 -8.876 12.741 1.00 95.81 88 THR A O 1
ATOM 687 N N . LEU A 1 89 ? -9.080 -8.054 10.649 1.00 96.69 89 LEU A N 1
ATOM 688 C CA . LEU A 1 89 ? -9.967 -6.928 10.941 1.00 96.69 89 LEU A CA 1
ATOM 689 C C . LEU A 1 89 ? -11.434 -7.359 11.032 1.00 96.69 89 LEU A C 1
ATOM 691 O O . LEU A 1 89 ? -11.906 -8.230 10.301 1.00 96.69 89 LEU A O 1
ATOM 695 N N . SER A 1 90 ? -12.171 -6.687 11.915 1.00 94.69 90 SER A N 1
ATOM 696 C CA . SER A 1 90 ? -13.618 -6.812 12.052 1.00 94.69 90 SER A CA 1
ATOM 697 C C . SER A 1 90 ? -14.343 -5.535 11.623 1.00 94.69 90 SER A C 1
ATOM 699 O O . SER A 1 90 ? -13.793 -4.434 11.628 1.00 94.69 90 SER A O 1
ATOM 701 N N . LYS A 1 91 ? -15.650 -5.643 11.355 1.00 93.56 91 LYS A N 1
ATOM 702 C CA . LYS A 1 91 ? -16.528 -4.515 10.975 1.00 93.56 91 LYS A CA 1
ATOM 703 C C . LYS A 1 91 ? -16.523 -3.307 11.930 1.00 93.56 91 LYS A C 1
ATOM 705 O O . LYS A 1 91 ? -17.114 -2.282 11.603 1.00 93.56 91 LYS A O 1
ATOM 710 N N . ASN A 1 92 ? -15.948 -3.438 13.126 1.00 92.88 92 ASN A N 1
ATOM 711 C CA . ASN A 1 92 ? -15.824 -2.347 14.088 1.00 92.88 92 ASN A CA 1
ATOM 712 C C . ASN A 1 92 ? -14.496 -1.591 13.976 1.00 92.88 92 ASN A C 1
ATOM 714 O O . ASN A 1 92 ? -14.443 -0.445 14.419 1.00 92.88 92 ASN A O 1
ATOM 718 N N . ASP A 1 93 ? -13.471 -2.209 13.392 1.00 95.19 93 ASP A N 1
ATOM 719 C CA . ASP A 1 93 ? -12.101 -1.702 13.328 1.00 95.19 93 ASP A CA 1
ATOM 720 C C . ASP A 1 93 ? -11.903 -0.722 12.169 1.00 95.19 93 ASP A C 1
ATOM 722 O O . ASP A 1 93 ? -12.705 -0.645 11.241 1.00 95.19 93 ASP A O 1
ATOM 726 N N . ASN A 1 94 ? -10.818 0.038 12.209 1.00 95.44 94 ASN A N 1
ATOM 727 C CA . ASN A 1 94 ? -10.483 1.056 11.223 1.00 95.44 94 ASN A CA 1
ATOM 728 C C . ASN A 1 94 ? -9.148 0.717 10.569 1.00 95.44 94 ASN A C 1
ATOM 730 O O . ASN A 1 94 ? -8.222 0.280 11.246 1.00 95.44 94 ASN A O 1
ATOM 734 N N . LEU A 1 95 ? -9.046 0.945 9.264 1.00 97.31 95 LEU A N 1
ATOM 735 C CA . LEU A 1 95 ? -7.860 0.658 8.472 1.00 97.31 95 LEU A CA 1
ATOM 736 C C . LEU A 1 95 ? -7.314 1.934 7.834 1.00 97.31 95 LEU A C 1
ATOM 738 O O . LEU A 1 95 ? -8.042 2.654 7.153 1.00 97.31 95 LEU A O 1
ATOM 742 N N . LEU A 1 96 ? -6.019 2.171 7.998 1.00 97.62 96 LEU A N 1
ATOM 743 C CA . LEU A 1 96 ? -5.239 3.098 7.190 1.00 97.62 96 LEU A CA 1
ATOM 744 C C . LEU A 1 96 ? -4.319 2.299 6.262 1.00 97.62 96 LEU A C 1
ATOM 746 O O . LEU A 1 96 ? -3.591 1.423 6.717 1.00 97.62 96 LEU A O 1
ATOM 750 N N . ILE A 1 97 ? -4.330 2.606 4.972 1.00 97.75 97 ILE A N 1
ATOM 751 C CA . ILE A 1 97 ? -3.320 2.125 4.027 1.00 97.75 97 ILE A CA 1
ATOM 752 C C . ILE A 1 97 ? -2.550 3.346 3.543 1.00 97.75 97 ILE A C 1
ATOM 754 O O . ILE A 1 97 ? -3.162 4.307 3.085 1.00 97.75 97 ILE A O 1
ATOM 758 N N . PHE A 1 98 ? -1.230 3.309 3.651 1.00 97.12 98 PHE A N 1
ATOM 759 C CA . PHE A 1 98 ? -0.331 4.300 3.074 1.00 97.12 98 PHE A CA 1
ATOM 760 C C . PHE A 1 98 ? 0.563 3.610 2.052 1.00 97.12 98 PHE A C 1
ATOM 762 O O . PHE A 1 98 ? 1.119 2.552 2.343 1.00 97.12 98 PHE A O 1
ATOM 769 N N . TYR A 1 99 ? 0.693 4.206 0.875 1.00 96.62 99 TYR A N 1
ATOM 770 C CA . TYR A 1 99 ? 1.627 3.777 -0.154 1.00 96.62 99 TYR A CA 1
ATOM 771 C C . TYR A 1 99 ? 2.403 4.984 -0.659 1.00 96.62 99 TYR A C 1
ATOM 773 O O . TYR A 1 99 ? 1.772 5.963 -1.050 1.00 96.62 99 TYR A O 1
ATOM 781 N N . ALA A 1 100 ? 3.727 4.882 -0.687 1.00 94.88 100 ALA A N 1
ATOM 782 C CA . ALA A 1 100 ? 4.609 5.804 -1.384 1.00 94.88 100 ALA A CA 1
ATOM 783 C C . ALA A 1 100 ? 5.587 5.017 -2.267 1.00 94.88 100 ALA A C 1
ATOM 785 O O . ALA A 1 100 ? 6.183 4.031 -1.818 1.00 94.88 100 ALA A O 1
ATOM 786 N N . GLY A 1 101 ? 5.721 5.433 -3.525 1.00 94.00 101 GLY A N 1
ATOM 787 C CA . GLY A 1 101 ? 6.553 4.765 -4.524 1.00 94.00 101 GLY A CA 1
ATOM 788 C C . GLY A 1 101 ? 6.099 5.054 -5.956 1.00 94.00 101 GLY A C 1
ATOM 789 O O . GLY A 1 101 ? 5.192 5.854 -6.194 1.00 94.00 101 GLY A O 1
ATOM 790 N N . HIS A 1 102 ? 6.702 4.362 -6.922 1.00 92.38 102 HIS A N 1
ATOM 791 C CA . HIS A 1 102 ? 6.388 4.531 -8.337 1.00 92.38 102 HIS A CA 1
ATOM 792 C C . HIS A 1 102 ? 4.978 4.051 -8.677 1.00 92.38 102 HIS A C 1
ATOM 794 O O . HIS A 1 102 ? 4.504 3.001 -8.236 1.00 92.38 102 HIS A O 1
ATOM 800 N N . GLY A 1 103 ? 4.311 4.805 -9.544 1.00 90.44 103 GLY A N 1
ATOM 801 C CA . GLY A 1 103 ? 3.013 4.454 -10.105 1.00 90.44 103 GLY A CA 1
ATOM 802 C C . GLY A 1 103 ? 3.049 4.495 -11.626 1.00 90.44 103 GLY A C 1
ATOM 803 O O . GLY A 1 103 ? 3.731 5.327 -12.217 1.00 90.44 103 GLY A O 1
ATOM 804 N N . TYR A 1 104 ? 2.284 3.616 -12.270 1.00 87.62 104 TYR A N 1
ATOM 805 C CA . TYR A 1 104 ? 2.160 3.597 -13.726 1.00 87.62 104 TYR A CA 1
ATOM 806 C C . TYR A 1 104 ? 0.699 3.649 -14.162 1.00 87.62 104 TYR A C 1
ATOM 808 O O . TYR A 1 104 ? -0.162 2.960 -13.606 1.00 87.62 104 TYR A O 1
ATOM 816 N N . TRP A 1 105 ? 0.423 4.435 -15.201 1.00 85.19 105 TRP A N 1
ATOM 817 C CA . TRP A 1 105 ? -0.884 4.517 -15.839 1.00 85.19 105 TRP A CA 1
ATOM 818 C C . TRP A 1 105 ? -0.818 4.023 -17.282 1.00 85.19 105 TRP A C 1
ATOM 820 O O . TRP A 1 105 ? -0.203 4.643 -18.146 1.00 85.19 105 TRP A O 1
ATOM 830 N N . ASP A 1 106 ? -1.497 2.910 -17.549 1.00 85.31 106 ASP A N 1
ATOM 831 C CA . ASP A 1 106 ? -1.711 2.414 -18.902 1.00 85.31 106 ASP A CA 1
ATOM 832 C C . ASP A 1 106 ? -2.936 3.104 -19.509 1.00 85.31 106 ASP A C 1
ATOM 834 O O . ASP A 1 106 ? -4.082 2.756 -19.205 1.00 85.31 106 ASP A O 1
ATOM 838 N N . GLU A 1 107 ? -2.697 4.075 -20.389 1.00 81.62 107 GLU A N 1
ATOM 839 C CA . GLU A 1 107 ? -3.751 4.814 -21.087 1.00 81.62 107 GLU A CA 1
ATOM 840 C C . GLU A 1 107 ? -4.606 3.931 -22.001 1.00 81.62 107 GLU A C 1
ATOM 842 O O . GLU A 1 107 ? -5.805 4.174 -22.137 1.00 81.62 107 GLU A O 1
ATOM 847 N N . LYS A 1 108 ? -4.020 2.892 -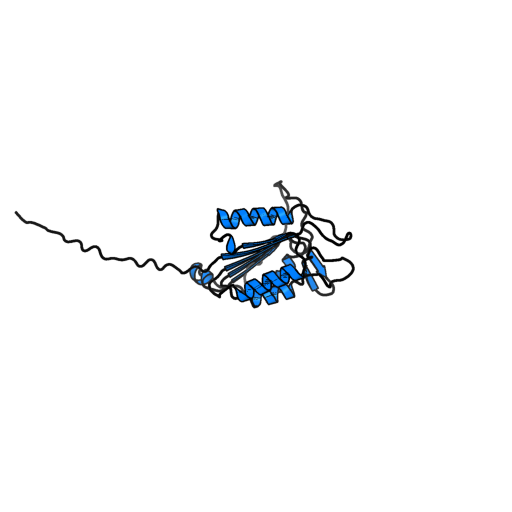22.612 1.00 85.38 108 LYS A N 1
ATOM 848 C CA . LYS A 1 108 ? -4.739 2.019 -23.554 1.00 85.38 108 LYS A CA 1
ATOM 849 C C . LYS A 1 108 ? -5.724 1.126 -22.816 1.00 85.38 108 LYS A C 1
ATOM 851 O O . LYS A 1 108 ? -6.851 0.940 -23.269 1.00 85.38 108 LYS A O 1
ATOM 856 N N . GLY A 1 109 ? -5.287 0.572 -21.688 1.00 83.69 109 GLY A N 1
ATOM 857 C CA . GLY A 1 109 ? -6.114 -0.258 -20.819 1.00 83.69 109 GLY A CA 1
ATOM 858 C C . GLY A 1 109 ? -6.990 0.537 -19.848 1.00 83.69 109 GLY A C 1
ATOM 859 O O . GLY A 1 109 ? -7.909 -0.041 -19.267 1.00 83.69 109 GLY A O 1
ATOM 860 N N . ASN A 1 110 ? -6.715 1.832 -19.652 1.00 82.44 110 ASN A N 1
ATOM 861 C CA . ASN A 1 110 ? -7.286 2.650 -18.579 1.00 82.4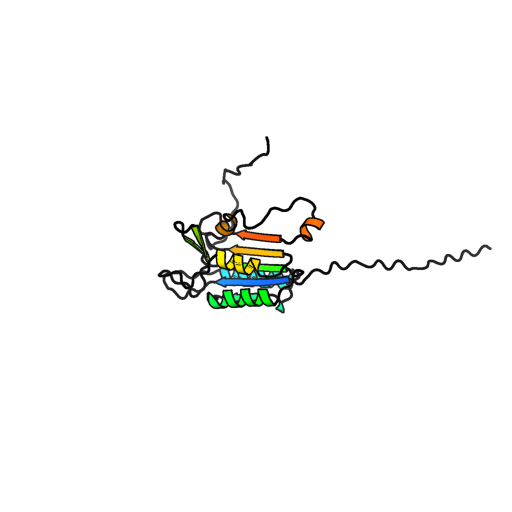4 110 ASN A CA 1
ATOM 862 C C . ASN A 1 110 ? -7.069 1.984 -17.200 1.00 82.44 110 ASN A C 1
ATOM 864 O O . ASN A 1 110 ? -7.993 1.865 -16.390 1.00 82.44 110 ASN A O 1
ATOM 868 N N . VAL A 1 111 ? -5.843 1.494 -16.962 1.00 85.00 111 VAL A N 1
ATOM 869 C CA . VAL A 1 111 ? -5.454 0.745 -15.754 1.00 85.00 111 VAL A CA 1
ATOM 870 C C . VAL A 1 111 ? -4.311 1.448 -15.030 1.00 85.00 111 VAL A C 1
ATOM 872 O O . VAL A 1 111 ? -3.284 1.756 -15.626 1.00 85.00 111 VAL A O 1
ATOM 875 N N . GLY A 1 112 ? -4.475 1.637 -13.719 1.00 87.56 112 GLY A N 1
ATOM 876 C CA . GLY A 1 112 ? -3.420 2.119 -12.829 1.00 87.56 112 GLY A CA 1
ATOM 877 C C . GLY A 1 112 ? -2.742 0.984 -12.069 1.00 87.56 112 GLY A C 1
ATOM 878 O O . GLY A 1 112 ? -3.397 0.006 -11.682 1.00 87.56 112 GLY A O 1
ATOM 879 N N . TYR A 1 113 ? -1.445 1.147 -11.840 1.00 92.38 113 TYR A N 1
ATOM 880 C CA . TYR A 1 113 ? -0.589 0.201 -11.143 1.00 92.38 113 TYR A CA 1
ATOM 881 C C . TYR A 1 113 ? 0.275 0.928 -10.113 1.00 92.38 113 TYR A C 1
ATOM 883 O O . TYR A 1 113 ? 0.777 2.016 -10.379 1.00 92.38 113 TYR A O 1
ATOM 891 N N . TRP A 1 114 ? 0.487 0.290 -8.971 1.00 94.81 114 TRP A N 1
ATOM 892 C CA . TRP A 1 114 ? 1.620 0.544 -8.087 1.00 94.81 114 TRP A CA 1
ATOM 893 C C . TRP A 1 114 ? 2.788 -0.330 -8.540 1.00 94.81 114 TRP A C 1
ATOM 895 O O . TRP A 1 114 ? 2.553 -1.455 -9.001 1.00 94.81 114 TRP A O 1
ATOM 905 N N . MET A 1 115 ? 4.015 0.168 -8.414 1.00 96.31 115 MET A N 1
ATOM 906 C CA . MET A 1 115 ? 5.244 -0.573 -8.706 1.00 96.31 115 MET A CA 1
ATOM 907 C C . MET A 1 115 ? 5.862 -1.062 -7.386 1.00 96.31 115 MET A C 1
ATOM 909 O O . MET A 1 115 ? 6.343 -0.247 -6.603 1.00 96.31 115 MET A O 1
ATOM 913 N N . PRO A 1 116 ? 5.815 -2.368 -7.083 1.00 98.12 116 PRO A N 1
ATOM 914 C CA . PRO A 1 116 ? 6.583 -2.976 -5.997 1.00 98.12 116 PRO A CA 1
ATOM 915 C C . PRO A 1 116 ? 8.093 -2.979 -6.292 1.00 98.12 116 PRO A C 1
ATOM 917 O O . PRO A 1 116 ? 8.495 -2.767 -7.434 1.00 98.12 116 PRO A O 1
ATOM 920 N N . ALA A 1 117 ? 8.928 -3.287 -5.298 1.00 98.44 117 ALA A N 1
ATOM 921 C CA . ALA A 1 117 ? 10.389 -3.297 -5.456 1.00 98.44 117 ALA A CA 1
ATOM 922 C C . ALA A 1 117 ? 10.897 -4.321 -6.494 1.00 98.44 117 ALA A C 1
ATOM 924 O O . ALA A 1 117 ? 11.965 -4.149 -7.072 1.00 98.44 117 ALA A O 1
ATOM 925 N N . ASP A 1 118 ? 10.126 -5.383 -6.757 1.00 98.25 118 ASP A N 1
ATOM 926 C CA . ASP A 1 118 ? 10.403 -6.399 -7.781 1.00 98.25 118 ASP A CA 1
ATOM 927 C C . ASP A 1 118 ? 9.677 -6.144 -9.117 1.00 98.25 118 ASP A C 1
ATOM 929 O O . ASP A 1 118 ? 9.622 -7.034 -9.974 1.00 98.25 118 ASP A O 1
ATOM 933 N N . ALA A 1 119 ? 9.089 -4.956 -9.306 1.00 97.50 119 ALA A N 1
ATOM 934 C CA . ALA A 1 119 ? 8.563 -4.526 -10.596 1.00 97.50 119 ALA A CA 1
ATOM 935 C C . ALA A 1 119 ? 9.693 -4.365 -11.619 1.00 97.50 119 ALA A C 1
ATOM 937 O O . ALA A 1 119 ? 10.808 -3.980 -11.281 1.00 97.50 119 ALA A O 1
ATOM 938 N N . THR A 1 120 ? 9.385 -4.635 -12.888 1.00 95.94 120 THR A N 1
ATOM 939 C CA . THR A 1 120 ? 10.328 -4.442 -13.994 1.00 95.94 120 THR A CA 1
ATOM 940 C C . THR A 1 120 ? 9.659 -3.684 -15.133 1.00 95.94 120 THR A C 1
ATOM 942 O O . THR A 1 120 ? 8.439 -3.760 -15.294 1.00 95.94 120 THR A O 1
ATOM 945 N N . MET A 1 121 ? 10.426 -2.955 -15.945 1.00 92.50 121 MET A N 1
ATOM 946 C CA . MET A 1 121 ? 9.860 -2.175 -17.057 1.00 92.50 121 MET A CA 1
ATOM 947 C C . MET A 1 121 ? 9.463 -3.029 -18.268 1.00 92.50 121 MET A C 1
ATOM 949 O O . MET A 1 121 ? 8.719 -2.579 -19.139 1.00 92.50 121 MET A O 1
ATOM 953 N N . GLN A 1 122 ? 9.946 -4.271 -18.351 1.00 91.31 122 GLN A N 1
ATOM 954 C CA . GLN A 1 122 ? 9.769 -5.116 -19.536 1.00 91.31 122 GLN A CA 1
ATOM 955 C C . GLN A 1 122 ? 8.430 -5.866 -19.534 1.00 91.31 122 GLN A C 1
ATOM 957 O O . GLN A 1 122 ? 7.995 -6.334 -20.587 1.00 91.31 122 GLN A O 1
ATOM 962 N N . ASN A 1 123 ? 7.776 -6.025 -18.378 1.00 93.88 123 ASN A N 1
ATOM 963 C CA . ASN A 1 123 ? 6.484 -6.700 -18.273 1.00 93.88 123 ASN A CA 1
ATOM 964 C C . ASN A 1 123 ? 5.724 -6.313 -16.992 1.00 93.88 123 ASN A C 1
ATOM 966 O O . ASN A 1 123 ? 6.296 -5.817 -16.032 1.00 93.88 123 ASN A O 1
ATOM 970 N N . THR A 1 124 ? 4.424 -6.614 -16.950 1.00 94.25 124 THR A N 1
ATOM 971 C CA . THR A 1 124 ? 3.547 -6.217 -15.837 1.00 94.25 124 THR A CA 1
ATOM 972 C C . THR A 1 124 ? 3.317 -7.320 -14.794 1.00 94.25 124 THR A C 1
ATOM 974 O O . THR A 1 124 ? 2.328 -7.249 -14.062 1.00 94.25 124 THR A O 1
ATOM 977 N N . VAL A 1 125 ? 4.121 -8.393 -14.763 1.00 96.31 125 VAL A N 1
ATOM 978 C CA . VAL A 1 125 ? 3.868 -9.561 -13.887 1.00 96.31 125 VAL A CA 1
ATOM 979 C C . VAL A 1 125 ? 3.916 -9.156 -12.415 1.00 96.31 125 VAL A C 1
ATOM 981 O O . VAL A 1 125 ? 3.011 -9.496 -11.649 1.00 96.31 125 VAL A O 1
ATOM 984 N N . ASN A 1 126 ? 4.922 -8.358 -12.053 1.00 97.56 126 ASN A N 1
ATOM 985 C CA . ASN A 1 126 ? 5.120 -7.867 -10.692 1.00 97.56 126 ASN A CA 1
ATOM 986 C C . ASN A 1 126 ? 4.508 -6.486 -10.444 1.00 97.56 126 ASN A C 1
ATOM 988 O O . ASN A 1 126 ? 4.656 -5.933 -9.364 1.00 97.56 126 ASN A O 1
ATOM 992 N N . TRP A 1 127 ? 3.728 -5.949 -11.382 1.00 96.44 127 TRP A N 1
ATOM 993 C CA . TRP A 1 127 ? 2.999 -4.704 -11.154 1.00 96.44 127 TRP A CA 1
ATOM 994 C C . TRP A 1 127 ? 1.733 -4.969 -10.330 1.00 96.44 127 TRP A C 1
ATOM 996 O O . TRP A 1 127 ? 1.030 -5.974 -10.513 1.00 96.44 127 TRP A O 1
ATOM 1006 N N . PHE A 1 128 ? 1.402 -4.057 -9.418 1.00 96.31 128 PHE A N 1
ATOM 1007 C CA . PHE A 1 128 ? 0.261 -4.213 -8.522 1.00 96.31 128 PHE A CA 1
ATOM 1008 C C . PHE A 1 128 ? -0.921 -3.349 -8.976 1.00 96.31 128 PHE A C 1
ATOM 1010 O O . PHE A 1 128 ? -0.937 -2.135 -8.817 1.00 96.31 128 PHE A O 1
ATOM 1017 N N . ARG A 1 129 ? -1.928 -3.982 -9.587 1.00 94.38 129 ARG A N 1
ATOM 1018 C CA . ARG A 1 129 ? -3.093 -3.297 -10.176 1.00 94.38 129 ARG A CA 1
ATOM 1019 C C . ARG A 1 129 ? -3.976 -2.639 -9.111 1.00 94.38 129 ARG A C 1
ATOM 1021 O O . ARG A 1 129 ? -4.371 -3.291 -8.145 1.00 94.38 129 ARG A O 1
ATOM 1028 N N . ASN A 1 130 ? -4.461 -1.428 -9.387 1.00 88.56 130 ASN A N 1
ATOM 1029 C CA . ASN A 1 130 ? -5.443 -0.739 -8.537 1.00 88.56 130 ASN A CA 1
ATOM 1030 C C . ASN A 1 130 ? -6.747 -1.538 -8.359 1.00 88.56 130 ASN A C 1
ATOM 1032 O O . ASN A 1 130 ? -7.380 -1.476 -7.306 1.00 88.56 130 ASN A O 1
ATOM 1036 N N . SER A 1 131 ? -7.162 -2.316 -9.366 1.00 88.62 131 SER A N 1
ATOM 1037 C CA . SER A 1 131 ? -8.331 -3.198 -9.246 1.00 88.62 131 SER A CA 1
ATOM 1038 C C . SER A 1 131 ? -8.112 -4.310 -8.222 1.00 88.62 131 SER A C 1
ATOM 1040 O O . SER A 1 131 ? -9.032 -4.635 -7.484 1.00 88.62 131 SER A O 1
ATOM 1042 N N . THR A 1 132 ? -6.894 -4.851 -8.142 1.00 92.81 132 THR A N 1
ATOM 1043 C CA . THR A 1 132 ? -6.528 -5.871 -7.153 1.00 92.81 132 THR A CA 1
ATOM 1044 C C . THR A 1 132 ? -6.556 -5.282 -5.745 1.00 92.81 132 THR A C 1
ATOM 1046 O O . THR A 1 132 ? -7.160 -5.875 -4.858 1.00 92.81 132 THR A O 1
ATOM 1049 N N . LEU A 1 133 ? -6.003 -4.077 -5.550 1.00 92.38 133 LEU A N 1
ATOM 1050 C CA . LEU A 1 133 ? -6.125 -3.350 -4.282 1.00 92.38 133 LEU A CA 1
ATOM 1051 C C . LEU A 1 133 ? -7.589 -3.149 -3.871 1.00 92.38 133 LEU A C 1
ATOM 1053 O O . LEU A 1 133 ? -7.947 -3.379 -2.718 1.00 92.38 133 LEU A O 1
ATOM 1057 N N . ARG A 1 134 ? -8.440 -2.720 -4.811 1.00 88.06 134 ARG A N 1
ATOM 1058 C CA . ARG A 1 134 ? -9.874 -2.521 -4.569 1.00 88.06 134 ARG A CA 1
ATOM 1059 C C . ARG A 1 134 ? -10.537 -3.807 -4.084 1.00 88.06 134 ARG A C 1
ATOM 1061 O O . ARG A 1 134 ? -11.324 -3.745 -3.145 1.00 88.06 134 ARG A O 1
ATOM 1068 N N . ASP A 1 135 ? -10.231 -4.940 -4.707 1.00 91.88 135 ASP A N 1
ATOM 1069 C CA . ASP A 1 135 ? -10.831 -6.223 -4.339 1.00 91.88 135 ASP A CA 1
ATOM 1070 C C . ASP A 1 135 ? -10.434 -6.626 -2.906 1.00 91.88 135 ASP A C 1
ATOM 1072 O O . ASP A 1 135 ? -11.309 -6.992 -2.121 1.00 91.88 135 ASP A O 1
ATOM 1076 N N . PHE A 1 136 ? -9.169 -6.418 -2.513 1.00 94.19 136 PHE A N 1
ATOM 1077 C CA . PHE A 1 136 ? -8.726 -6.592 -1.122 1.00 94.19 136 PHE A CA 1
ATOM 1078 C C . PHE A 1 136 ? -9.416 -5.623 -0.150 1.00 94.19 136 PHE A C 1
ATOM 1080 O O . PHE A 1 136 ? -9.935 -6.0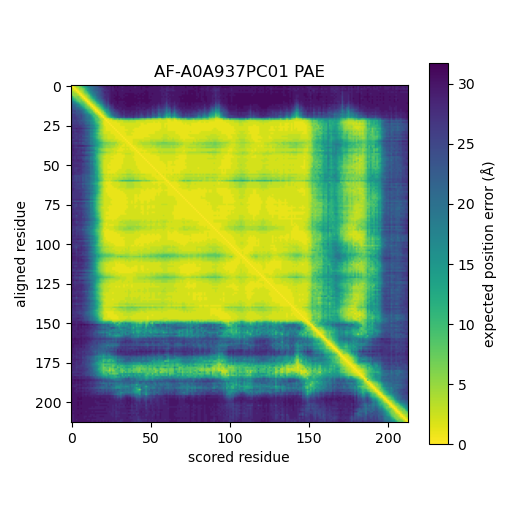37 0.883 1.00 94.19 136 PHE A O 1
ATOM 1087 N N . ILE A 1 137 ? -9.476 -4.324 -0.466 1.00 91.56 137 ILE A N 1
ATOM 1088 C CA . ILE A 1 137 ? -10.155 -3.335 0.392 1.00 91.56 137 ILE A CA 1
ATOM 1089 C C . ILE A 1 137 ? -11.646 -3.672 0.553 1.00 91.56 137 ILE A C 1
ATOM 1091 O O . ILE A 1 137 ? -12.215 -3.444 1.622 1.00 91.56 137 ILE A O 1
ATOM 1095 N N . GLY A 1 138 ? -12.278 -4.205 -0.496 1.00 87.94 138 GLY A N 1
ATOM 1096 C CA . GLY A 1 138 ? -13.667 -4.652 -0.477 1.00 87.94 138 GLY A CA 1
ATOM 1097 C C . GLY A 1 138 ? -13.897 -5.902 0.375 1.00 87.94 138 GLY A C 1
ATOM 1098 O O . GLY A 1 138 ? -14.965 -6.028 0.971 1.00 87.94 138 GLY A O 1
ATOM 1099 N N . SER A 1 139 ? -12.912 -6.802 0.468 1.00 90.31 139 SER A N 1
ATOM 1100 C CA . SER A 1 139 ? -13.001 -8.015 1.292 1.00 90.31 139 SER A CA 1
ATOM 1101 C C . SER A 1 139 ? -12.632 -7.791 2.760 1.00 90.31 139 SER A C 1
ATOM 1103 O O . SER A 1 139 ? -13.072 -8.555 3.619 1.00 90.31 139 SER A O 1
ATOM 1105 N N . ILE A 1 140 ? -11.841 -6.760 3.076 1.00 93.62 140 ILE A N 1
ATOM 1106 C CA . ILE A 1 140 ? 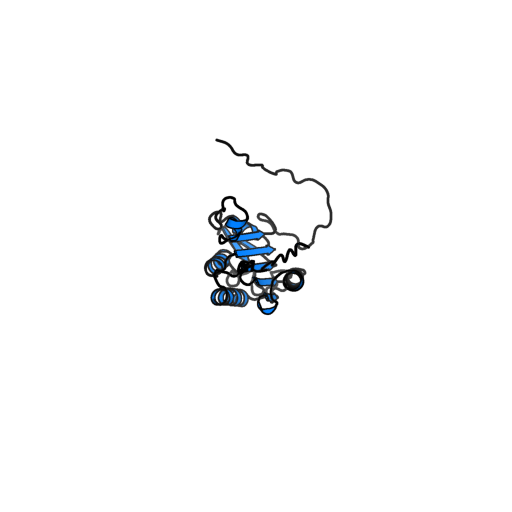-11.463 -6.442 4.457 1.00 93.62 140 ILE A CA 1
ATOM 1107 C C . ILE A 1 140 ? -12.667 -5.866 5.212 1.00 93.62 140 ILE A C 1
ATOM 1109 O O . ILE A 1 140 ? -13.195 -4.791 4.902 1.00 93.62 140 ILE A O 1
ATOM 1113 N N . GLN A 1 141 ? -13.083 -6.574 6.261 1.00 90.31 141 GLN A N 1
ATOM 1114 C CA . GLN A 1 141 ? -14.155 -6.133 7.144 1.00 90.31 141 GLN A CA 1
ATOM 1115 C C . GLN A 1 141 ? -13.621 -5.029 8.058 1.00 90.31 141 GLN A C 1
ATOM 1117 O O . GLN A 1 141 ? -13.023 -5.315 9.080 1.00 90.31 141 GLN A O 1
ATOM 1122 N N . SER A 1 142 ? -13.828 -3.767 7.691 1.00 91.88 142 SER A N 1
ATOM 1123 C CA . SER A 1 142 ? -13.530 -2.595 8.527 1.00 91.88 142 SER A CA 1
ATOM 1124 C C . SER A 1 142 ? -14.735 -1.653 8.577 1.00 91.88 142 SER A C 1
ATOM 1126 O O . SER A 1 142 ? -15.554 -1.603 7.652 1.00 91.88 142 SER A O 1
ATOM 1128 N N . ARG A 1 143 ? -14.864 -0.861 9.640 1.00 90.81 143 ARG A N 1
ATOM 1129 C CA . ARG A 1 143 ? -15.805 0.259 9.688 1.00 90.81 143 ARG A CA 1
ATOM 1130 C C . ARG A 1 143 ? -15.362 1.336 8.711 1.00 90.81 143 ARG A C 1
ATOM 1132 O O . ARG A 1 143 ? -16.094 1.672 7.781 1.00 90.81 143 ARG A O 1
ATOM 1139 N N . HIS A 1 144 ? -14.138 1.821 8.856 1.00 92.19 144 HIS A N 1
ATOM 1140 C CA . HIS A 1 144 ? -13.571 2.818 7.959 1.00 92.19 144 HIS A CA 1
ATOM 1141 C C . HIS A 1 144 ? -12.272 2.308 7.345 1.00 92.19 144 HIS A C 1
ATOM 1143 O O . HIS A 1 144 ? -11.436 1.760 8.055 1.00 92.19 144 HIS A O 1
ATOM 1149 N N . THR A 1 145 ? -12.090 2.526 6.042 1.00 93.50 145 THR A N 1
ATOM 1150 C CA . THR A 1 145 ? -10.775 2.416 5.398 1.00 93.50 145 THR A CA 1
ATOM 1151 C C . THR A 1 145 ? -10.411 3.765 4.815 1.00 93.50 145 THR A C 1
ATOM 1153 O O . THR A 1 145 ? -11.186 4.349 4.052 1.00 93.50 145 THR A O 1
ATOM 1156 N N . PHE A 1 146 ? -9.227 4.245 5.159 1.00 93.88 146 PHE A N 1
ATOM 1157 C CA . PHE A 1 146 ? -8.626 5.418 4.560 1.00 93.88 146 PHE A CA 1
ATOM 1158 C C . PHE A 1 146 ? -7.361 5.000 3.817 1.00 93.88 146 PHE A C 1
ATOM 1160 O O . PHE A 1 146 ? -6.508 4.324 4.379 1.00 93.88 146 PHE A O 1
ATOM 1167 N N . LEU A 1 147 ? -7.271 5.360 2.545 1.00 92.56 147 LEU A N 1
ATOM 1168 C CA . LEU A 1 147 ? -6.116 5.103 1.698 1.00 92.56 147 LEU A CA 1
ATOM 1169 C C . LEU A 1 147 ? -5.417 6.427 1.392 1.00 92.56 147 LEU A C 1
ATOM 1171 O O . LEU A 1 147 ? -6.048 7.359 0.906 1.00 92.56 147 LEU A O 1
ATOM 1175 N N . ILE A 1 148 ? -4.119 6.496 1.633 1.00 90.56 148 ILE A N 1
ATOM 117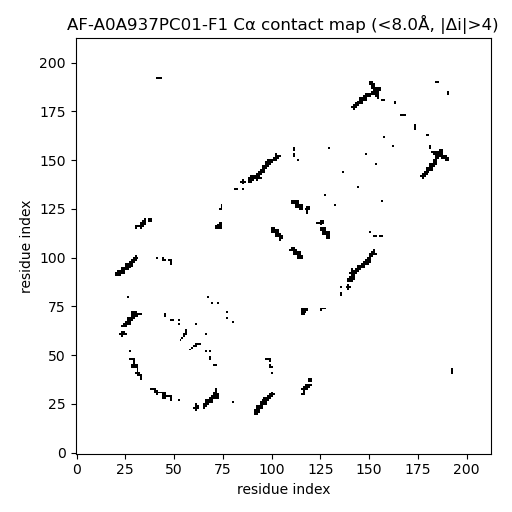6 C CA . ILE A 1 148 ? -3.251 7.582 1.196 1.00 90.56 148 ILE A CA 1
ATOM 1177 C C . ILE A 1 148 ? -2.279 6.967 0.194 1.00 90.56 148 ILE A C 1
ATOM 1179 O O . ILE A 1 148 ? -1.587 6.007 0.523 1.00 90.56 148 ILE A O 1
ATOM 1183 N N . ALA A 1 149 ? -2.269 7.475 -1.031 1.00 88.19 149 ALA A N 1
ATOM 1184 C CA . ALA A 1 149 ? -1.360 7.009 -2.066 1.00 88.19 149 ALA A CA 1
ATOM 1185 C C . ALA A 1 149 ? -0.557 8.197 -2.594 1.00 88.19 149 ALA A C 1
ATOM 1187 O O . ALA A 1 149 ? -1.112 9.081 -3.249 1.00 88.19 149 ALA A O 1
ATOM 1188 N N . ASP A 1 150 ? 0.733 8.197 -2.285 1.00 80.81 150 ASP A N 1
ATOM 1189 C CA . ASP A 1 150 ? 1.720 9.137 -2.787 1.00 80.81 150 ASP A CA 1
ATOM 1190 C C . ASP A 1 150 ? 2.512 8.490 -3.922 1.00 80.81 150 ASP A C 1
ATOM 1192 O O . ASP A 1 150 ? 3.588 7.922 -3.753 1.00 80.81 150 ASP A O 1
ATOM 1196 N N . ALA A 1 151 ? 1.862 8.447 -5.075 1.00 67.31 151 ALA A N 1
ATOM 1197 C CA . ALA A 1 151 ? 2.394 7.827 -6.270 1.00 67.31 151 ALA A CA 1
ATOM 1198 C C . ALA A 1 151 ? 1.798 8.509 -7.489 1.00 67.31 151 ALA A C 1
ATOM 1200 O O . ALA A 1 151 ? 0.618 8.893 -7.490 1.00 67.31 151 ALA A O 1
ATOM 1201 N N . CYS A 1 152 ? 2.587 8.583 -8.554 1.00 60.62 152 CYS A N 1
ATOM 1202 C CA . CYS A 1 152 ? 2.144 9.052 -9.857 1.00 60.62 152 CYS A CA 1
ATOM 1203 C C . CYS A 1 152 ? 0.836 8.344 -10.240 1.00 60.62 152 CYS A C 1
ATOM 1205 O O . CYS A 1 152 ? 0.712 7.121 -10.151 1.00 60.62 152 CYS A O 1
ATOM 1207 N N . PHE A 1 153 ? -0.167 9.117 -10.663 1.00 54.84 153 PHE A N 1
ATOM 1208 C CA . PHE A 1 153 ? -1.470 8.604 -11.119 1.00 54.84 153 PHE A CA 1
ATOM 1209 C C . PHE A 1 153 ? -2.331 7.892 -10.063 1.00 54.84 153 PHE A C 1
ATOM 1211 O O . PHE A 1 153 ? -3.365 7.304 -10.403 1.00 54.84 153 PHE A O 1
ATOM 1218 N N . SER A 1 154 ? -1.994 8.010 -8.779 1.00 52.69 154 SER A N 1
ATOM 1219 C CA . SER A 1 154 ? -2.833 7.557 -7.666 1.00 52.69 154 SER A CA 1
ATOM 1220 C C . SER A 1 154 ? -4.271 8.104 -7.760 1.00 52.69 154 SER A C 1
ATOM 1222 O O . SER A 1 154 ? -5.227 7.369 -7.505 1.00 52.69 154 SER A O 1
ATOM 1224 N N . GLY A 1 155 ? -4.462 9.329 -8.273 1.00 49.22 155 GLY A N 1
ATOM 1225 C CA . GLY A 1 155 ? -5.774 9.950 -8.513 1.00 49.22 155 GLY A CA 1
ATOM 1226 C C . GLY A 1 155 ? -6.710 9.192 -9.468 1.00 49.22 155 GLY A C 1
ATOM 1227 O O . GLY A 1 155 ? -7.935 9.347 -9.393 1.00 49.22 155 GLY A O 1
ATOM 1228 N N . ALA A 1 156 ? -6.188 8.304 -10.323 1.00 54.28 156 ALA A N 1
ATOM 1229 C CA . ALA A 1 156 ? -7.018 7.449 -11.170 1.00 54.28 156 ALA A CA 1
ATOM 1230 C C . ALA A 1 156 ? -7.874 6.457 -10.363 1.00 54.28 156 ALA A C 1
ATOM 1232 O O . ALA A 1 156 ? -8.912 6.007 -10.855 1.00 54.28 156 ALA A O 1
ATOM 1233 N N . ILE A 1 157 ? -7.514 6.178 -9.104 1.00 53.56 157 ILE A N 1
ATOM 1234 C CA . ILE A 1 157 ? -8.321 5.341 -8.211 1.00 53.56 157 ILE A CA 1
ATOM 1235 C C . ILE A 1 157 ? -9.753 5.883 -8.050 1.00 53.56 157 ILE A C 1
ATOM 1237 O O . ILE A 1 157 ? -10.704 5.103 -7.987 1.00 53.56 157 ILE A O 1
ATOM 1241 N N . PHE A 1 158 ? -9.925 7.212 -8.108 1.00 53.50 158 PHE A N 1
ATOM 1242 C CA . PHE A 1 158 ? -11.218 7.897 -8.016 1.00 53.50 158 PHE A CA 1
ATOM 1243 C C . PHE A 1 158 ? -11.972 8.029 -9.343 1.00 53.50 158 PHE A C 1
ATOM 1245 O O . PHE A 1 158 ? -13.183 8.258 -9.338 1.00 53.50 158 PHE A O 1
ATOM 1252 N N . LYS A 1 159 ? -11.293 7.903 -10.494 1.00 48.34 159 LYS A N 1
ATOM 1253 C CA . LYS A 1 159 ? -11.947 7.959 -11.819 1.00 48.34 159 LYS A CA 1
ATOM 1254 C C . LYS A 1 159 ? -12.877 6.779 -12.059 1.00 48.34 159 LYS A C 1
ATOM 1256 O O . LYS A 1 159 ? -13.822 6.878 -12.838 1.00 48.34 159 LYS A O 1
ATOM 1261 N N . THR A 1 160 ? -12.692 5.711 -11.297 1.00 49.34 160 THR A N 1
ATOM 1262 C CA . THR A 1 160 ? -13.698 4.681 -11.053 1.00 49.34 160 THR A CA 1
ATOM 1263 C C . THR A 1 160 ? -14.824 5.262 -10.182 1.00 49.34 160 THR A C 1
ATOM 1265 O O . THR A 1 160 ? -15.037 4.826 -9.060 1.00 49.34 160 THR A O 1
ATOM 1268 N N . ARG A 1 161 ? -15.547 6.285 -10.663 1.00 39.34 161 ARG A N 1
ATOM 1269 C CA . ARG A 1 161 ? -16.540 7.082 -9.902 1.00 39.34 161 ARG A CA 1
ATOM 1270 C C . ARG A 1 161 ? -17.670 6.272 -9.239 1.00 39.34 161 ARG A C 1
ATOM 1272 O O . ARG A 1 161 ? -18.376 6.805 -8.395 1.00 39.34 161 ARG A O 1
ATOM 1279 N N . ALA A 1 162 ? -17.832 4.998 -9.591 1.00 45.97 162 ALA A N 1
ATOM 1280 C CA . ALA A 1 162 ? -18.731 4.057 -8.921 1.00 45.97 162 ALA A CA 1
ATOM 1281 C C . ALA A 1 162 ? -18.141 3.419 -7.638 1.00 45.97 162 ALA A C 1
ATOM 1283 O O . ALA A 1 162 ? -18.821 2.627 -6.994 1.00 45.97 162 ALA A O 1
ATOM 1284 N N . ALA A 1 163 ? -16.886 3.712 -7.275 1.00 42.56 163 ALA A N 1
ATOM 1285 C CA . ALA A 1 163 ? -16.146 2.982 -6.243 1.00 42.56 163 ALA A CA 1
ATOM 1286 C C . ALA A 1 163 ? -16.470 3.394 -4.798 1.00 42.56 163 ALA A C 1
ATOM 1288 O O . ALA A 1 163 ? -16.315 2.568 -3.902 1.00 42.56 163 ALA A O 1
ATOM 1289 N N . PHE A 1 164 ? -16.927 4.627 -4.553 1.00 48.06 164 PHE A N 1
ATOM 1290 C CA . PHE A 1 164 ? -17.175 5.138 -3.200 1.00 48.06 164 PHE A CA 1
ATOM 1291 C C . PHE A 1 164 ? -18.444 6.008 -3.184 1.00 48.06 164 PHE A C 1
ATOM 1293 O O . PHE A 1 164 ? -18.394 7.152 -3.633 1.00 48.06 164 PHE A O 1
ATOM 1300 N N . PRO A 1 165 ? -19.603 5.483 -2.743 1.00 50.31 165 PRO A N 1
ATOM 1301 C CA . PRO A 1 165 ? -20.845 6.252 -2.723 1.00 50.31 165 PRO A CA 1
ATOM 1302 C C . PRO A 1 165 ? -20.788 7.407 -1.709 1.00 50.31 165 PRO A C 1
ATOM 1304 O O . PRO A 1 165 ? -20.309 7.246 -0.587 1.00 50.31 165 PRO A O 1
ATOM 1307 N N . GLU A 1 166 ? -21.311 8.567 -2.113 1.00 47.28 166 GLU A N 1
ATOM 1308 C CA . GLU A 1 166 ? -21.388 9.791 -1.305 1.00 47.28 166 GLU A CA 1
ATOM 1309 C C . GLU A 1 166 ? -22.425 9.666 -0.170 1.00 47.28 166 GLU A C 1
ATOM 1311 O O . GLU A 1 166 ? -23.593 9.370 -0.442 1.00 47.28 166 GLU A O 1
ATOM 1316 N N . PRO A 1 167 ? -22.061 9.928 1.098 1.00 52.12 167 PRO A N 1
ATOM 1317 C CA . PRO A 1 167 ? -23.006 9.849 2.206 1.00 52.12 167 PRO A CA 1
ATOM 1318 C C . PRO A 1 167 ? -23.659 11.208 2.551 1.00 52.12 167 PRO A C 1
ATOM 1320 O O . PRO A 1 167 ? -23.021 12.261 2.579 1.00 52.12 167 PRO A O 1
ATOM 1323 N N . SER A 1 168 ? -24.963 11.187 2.856 1.00 52.25 168 SER A N 1
ATOM 1324 C CA . SER A 1 168 ? -25.776 12.368 3.199 1.00 52.25 168 SER A CA 1
ATOM 1325 C C . SER A 1 168 ? -25.639 12.825 4.664 1.00 52.25 168 SER A C 1
ATOM 1327 O O . SER A 1 168 ? -25.395 12.027 5.565 1.00 52.25 168 SER A O 1
ATOM 1329 N N . LYS A 1 169 ? -25.838 14.132 4.897 1.00 42.38 169 LYS A N 1
ATOM 1330 C CA . LYS A 1 169 ? -25.444 14.909 6.092 1.00 42.38 169 LYS A CA 1
ATOM 1331 C C . LYS A 1 169 ? -25.984 14.426 7.455 1.00 42.38 169 LYS A C 1
ATOM 1333 O O . LYS A 1 169 ? -27.185 14.277 7.645 1.00 42.38 169 LYS A O 1
ATOM 1338 N N . GLY A 1 170 ? -25.070 14.382 8.431 1.00 47.03 170 GLY A N 1
ATOM 1339 C CA . GLY A 1 170 ? -25.299 14.309 9.882 1.00 47.03 170 GLY A CA 1
ATOM 1340 C C . GLY A 1 170 ? -24.033 13.803 10.580 1.00 47.03 170 GLY A C 1
ATOM 1341 O O . GLY A 1 170 ? -23.758 12.616 10.503 1.00 47.03 170 GLY A O 1
ATOM 1342 N N . ILE A 1 171 ? -23.224 14.677 11.199 1.00 53.16 171 ILE A N 1
ATOM 1343 C CA . ILE A 1 171 ? -21.809 14.383 11.535 1.00 53.16 171 ILE A CA 1
ATOM 1344 C C . ILE A 1 171 ? -21.636 13.089 12.352 1.00 53.16 171 ILE A C 1
ATOM 1346 O O . ILE A 1 171 ? -20.790 12.285 11.996 1.00 53.16 171 ILE A O 1
ATOM 1350 N N . GLN A 1 172 ? -22.468 12.816 13.362 1.00 48.34 172 GLN A N 1
ATOM 1351 C CA . GLN A 1 172 ? -22.351 11.579 14.156 1.00 48.34 172 GLN A CA 1
ATOM 1352 C C . GLN A 1 172 ? -22.897 10.337 13.431 1.00 48.34 172 GLN A C 1
ATOM 1354 O O . GLN A 1 172 ? -22.239 9.303 13.411 1.00 48.34 172 GLN A O 1
ATOM 1359 N N . LYS A 1 173 ? -24.041 10.458 12.743 1.00 56.28 173 LYS A N 1
ATOM 1360 C CA . LYS A 1 173 ? -24.622 9.371 11.933 1.00 56.28 173 LYS A CA 1
ATOM 1361 C C . LYS A 1 173 ? -23.692 8.968 10.776 1.00 56.28 173 LYS A C 1
ATOM 1363 O O . LYS A 1 173 ? -23.631 7.804 10.410 1.00 56.28 173 LYS A O 1
ATOM 1368 N N . LEU A 1 174 ? -22.949 9.930 10.223 1.00 56.78 174 LEU A N 1
ATOM 1369 C CA . LEU A 1 174 ? -21.943 9.735 9.176 1.00 56.78 174 LEU A CA 1
ATOM 1370 C C . LEU A 1 174 ? -20.740 8.916 9.657 1.00 56.78 174 LEU A C 1
ATOM 1372 O O . LEU A 1 174 ? -20.231 8.106 8.890 1.00 56.78 174 LEU A O 1
ATOM 1376 N N . TYR A 1 175 ? -20.295 9.107 10.904 1.00 55.75 175 TYR A N 1
ATOM 1377 C CA . TYR A 1 175 ? -19.224 8.297 11.500 1.00 55.75 175 TYR A CA 1
ATOM 1378 C C . TYR A 1 175 ? -19.679 6.868 11.836 1.00 55.75 175 TYR A C 1
ATOM 1380 O O . TYR A 1 175 ? -18.861 5.959 11.900 1.00 55.75 175 TYR A O 1
ATOM 1388 N N . GLU A 1 176 ? -20.975 6.635 12.034 1.00 62.94 176 GLU A N 1
ATOM 1389 C CA . GLU A 1 176 ? -21.508 5.281 12.241 1.00 62.94 176 GLU A CA 1
ATOM 1390 C C . GLU A 1 176 ? -21.611 4.476 10.934 1.00 62.94 176 GLU A C 1
ATOM 1392 O O . GLU A 1 176 ? -21.656 3.245 10.969 1.00 62.94 176 GLU A O 1
ATOM 1397 N N . LEU A 1 177 ? -21.635 5.148 9.778 1.00 70.06 177 LEU A N 1
ATOM 1398 C CA . LEU A 1 177 ? -21.712 4.497 8.474 1.00 70.06 177 LEU A CA 1
ATOM 1399 C C . LEU A 1 177 ? -20.328 4.045 7.994 1.00 70.06 177 LEU A C 1
ATOM 1401 O O . LEU A 1 177 ? -19.361 4.807 8.097 1.00 70.06 177 LEU A O 1
ATOM 1405 N N . PRO A 1 178 ? -20.209 2.844 7.397 1.00 71.69 178 PRO A N 1
ATOM 1406 C CA . PRO A 1 178 ? -18.962 2.432 6.785 1.00 71.69 178 PRO A CA 1
ATOM 1407 C C . PRO A 1 178 ? -18.494 3.446 5.744 1.00 71.69 178 PRO A C 1
ATOM 1409 O O . PRO A 1 178 ? -19.287 3.946 4.947 1.00 71.69 178 PRO A O 1
ATOM 1412 N N . SER A 1 179 ? -17.199 3.752 5.745 1.00 76.50 179 SER A N 1
ATOM 1413 C CA . SER A 1 179 ? -16.630 4.697 4.783 1.00 76.50 179 SER A CA 1
ATOM 1414 C C . SER A 1 179 ? -15.342 4.162 4.186 1.00 76.50 179 SER A C 1
ATOM 1416 O O . SER A 1 179 ? -14.585 3.446 4.844 1.00 76.50 179 SER A O 1
ATOM 1418 N N . ARG A 1 180 ? -15.121 4.470 2.912 1.00 80.12 180 ARG A N 1
ATOM 1419 C CA . ARG A 1 180 ? -13.913 4.133 2.167 1.00 80.12 180 ARG A CA 1
ATOM 1420 C C . ARG A 1 180 ? -13.493 5.398 1.434 1.00 80.12 180 ARG A C 1
ATOM 1422 O O . ARG A 1 180 ? -14.212 5.868 0.558 1.00 80.12 180 ARG A O 1
ATOM 1429 N N . LYS A 1 181 ? -12.408 6.014 1.891 1.00 80.06 181 LYS A N 1
ATOM 1430 C CA . LYS A 1 181 ? -11.899 7.285 1.364 1.00 80.06 181 LYS A CA 1
ATOM 1431 C C . LYS A 1 181 ? -10.484 7.068 0.861 1.00 80.06 181 LYS A C 1
ATOM 1433 O O . LYS A 1 181 ? -9.739 6.310 1.475 1.00 80.06 181 LYS A O 1
ATOM 1438 N N . ALA A 1 182 ? -10.116 7.752 -0.210 1.00 73.19 182 ALA A N 1
ATOM 1439 C CA . ALA A 1 182 ? -8.729 7.845 -0.638 1.00 73.19 182 ALA A CA 1
ATOM 1440 C C . ALA A 1 182 ? -8.250 9.308 -0.557 1.00 73.19 182 ALA A C 1
ATOM 1442 O O . ALA A 1 182 ? -9.069 10.224 -0.448 1.00 73.19 182 ALA A O 1
ATOM 1443 N N . MET A 1 183 ? -6.940 9.524 -0.590 1.00 76.38 183 MET A N 1
ATOM 1444 C CA . MET A 1 183 ? -6.253 10.797 -0.807 1.00 76.38 183 MET A CA 1
ATOM 1445 C C . MET A 1 183 ? -5.031 10.498 -1.674 1.00 76.38 183 MET A C 1
ATOM 1447 O O . MET A 1 183 ? -4.327 9.523 -1.421 1.00 76.38 183 MET A O 1
ATOM 1451 N N . THR A 1 184 ? -4.828 11.286 -2.724 1.00 68.50 184 THR A N 1
ATOM 1452 C CA . THR A 1 184 ? -3.856 10.982 -3.778 1.00 68.50 184 THR A CA 1
ATOM 1453 C C . THR A 1 184 ? -3.103 12.239 -4.166 1.00 68.50 184 THR A C 1
ATOM 1455 O O . THR A 1 184 ? -3.726 13.296 -4.318 1.00 68.50 184 THR A O 1
ATOM 1458 N N . SER A 1 185 ? -1.795 12.134 -4.360 1.00 61.34 185 SER A N 1
ATOM 1459 C CA . SER A 1 185 ? -0.992 13.226 -4.892 1.00 61.34 185 SER A CA 1
ATOM 1460 C C . SER A 1 185 ? -1.175 13.274 -6.426 1.00 61.34 185 SER A C 1
ATOM 1462 O O . SER A 1 185 ? -0.895 12.328 -7.158 1.00 61.34 185 SER A O 1
ATOM 1464 N N . GLY A 1 186 ? -1.776 14.356 -6.934 1.00 52.97 186 GLY A N 1
ATOM 1465 C CA . GLY A 1 186 ? -1.949 14.587 -8.376 1.00 52.97 186 GLY A CA 1
ATOM 1466 C C . GLY A 1 186 ? -3.223 14.020 -9.029 1.00 52.97 186 GLY A C 1
ATOM 1467 O O . GLY A 1 186 ? -3.919 13.139 -8.524 1.00 52.97 186 GLY A O 1
ATOM 1468 N N . ILE A 1 187 ? -3.556 14.590 -10.192 1.00 46.69 187 ILE A N 1
ATOM 1469 C CA . ILE A 1 187 ? -4.797 14.317 -10.942 1.00 46.69 187 ILE A CA 1
ATOM 1470 C C . ILE A 1 187 ? -4.582 13.285 -12.057 1.00 46.69 187 ILE A C 1
ATOM 1472 O O . ILE A 1 187 ? -5.551 12.632 -12.445 1.00 46.69 187 ILE A O 1
ATOM 1476 N N . LEU A 1 188 ? -3.345 13.179 -12.578 1.00 49.91 188 LEU A N 1
ATOM 1477 C CA . LEU A 1 188 ? -2.929 12.357 -13.731 1.00 49.91 188 LEU A CA 1
ATOM 1478 C C . LEU A 1 188 ? -1.435 12.557 -14.126 1.00 49.91 188 LEU A C 1
ATOM 1480 O O . LEU A 1 188 ? -1.079 12.307 -15.269 1.00 49.91 188 LEU A O 1
ATOM 1484 N N . GLN A 1 189 ? -0.574 13.094 -13.261 1.00 41.09 189 GLN A N 1
ATOM 1485 C CA . GLN A 1 189 ? 0.831 13.385 -13.592 1.00 41.09 189 GLN A CA 1
ATOM 1486 C C . GLN A 1 189 ? 1.733 12.962 -12.436 1.00 41.09 189 GLN A C 1
ATOM 1488 O O . GLN A 1 189 ? 1.247 12.792 -11.315 1.00 41.09 189 GLN A O 1
ATOM 1493 N N . GLU A 1 190 ? 3.011 12.764 -12.746 1.00 45.06 190 GLU A N 1
ATOM 1494 C CA . GLU A 1 190 ? 4.060 12.481 -11.773 1.00 45.06 190 GLU A CA 1
ATOM 1495 C C . GLU A 1 190 ? 4.195 13.622 -10.767 1.00 45.06 190 GLU A C 1
ATOM 1497 O O . GLU A 1 190 ? 4.098 14.801 -11.124 1.00 45.06 190 GLU A O 1
ATOM 1502 N N . VAL A 1 191 ? 4.325 13.253 -9.495 1.00 52.09 191 VAL A N 1
ATOM 1503 C CA . VAL A 1 191 ? 4.500 14.205 -8.402 1.00 52.09 191 VAL A CA 1
ATOM 1504 C C . VAL A 1 191 ? 5.997 14.296 -8.147 1.00 52.09 191 VAL A C 1
ATOM 1506 O O . VAL A 1 191 ? 6.607 13.259 -7.919 1.00 52.09 191 VAL A O 1
ATOM 1509 N N . PRO A 1 192 ? 6.601 15.493 -8.233 1.00 51.72 192 PRO A N 1
ATOM 1510 C CA . PRO A 1 192 ? 8.027 15.650 -7.981 1.00 51.72 192 PRO A CA 1
ATOM 1511 C C . PRO A 1 192 ? 8.400 15.193 -6.566 1.00 51.72 192 PRO A C 1
ATOM 1513 O O . PRO A 1 192 ? 7.697 15.530 -5.615 1.00 51.72 192 PRO A O 1
ATOM 1516 N N . ASP A 1 193 ? 9.537 14.509 -6.432 1.00 47.66 193 ASP A N 1
ATOM 1517 C CA . ASP A 1 193 ? 10.038 13.982 -5.152 1.00 47.66 193 ASP A CA 1
ATOM 1518 C C . ASP A 1 193 ? 10.495 15.068 -4.159 1.00 47.66 193 ASP A C 1
ATOM 1520 O O . ASP A 1 193 ? 10.748 14.785 -2.986 1.00 47.66 193 ASP A O 1
ATOM 1524 N N . GLU A 1 194 ? 10.591 16.327 -4.600 1.00 44.66 194 GLU A N 1
ATOM 1525 C CA . GLU A 1 194 ? 10.918 17.468 -3.746 1.00 44.66 194 GLU A CA 1
ATOM 1526 C C . GLU A 1 194 ? 9.661 18.190 -3.243 1.00 44.66 194 GLU A C 1
ATOM 1528 O O . GLU A 1 194 ? 8.774 18.596 -4.000 1.00 44.66 194 GLU A O 1
ATOM 1533 N N . SER A 1 195 ? 9.627 18.456 -1.936 1.00 39.53 195 SER A N 1
ATOM 1534 C CA . SER A 1 195 ? 8.615 19.321 -1.336 1.00 39.53 195 SER A CA 1
ATOM 1535 C C . SER A 1 195 ? 8.860 20.783 -1.735 1.00 39.53 195 SER A C 1
ATOM 1537 O O . SER A 1 195 ? 9.831 21.413 -1.315 1.00 39.53 195 SER A O 1
ATOM 1539 N N . ILE A 1 196 ? 7.949 21.357 -2.530 1.00 34.59 196 ILE A N 1
ATOM 1540 C CA . ILE A 1 196 ? 7.980 22.778 -2.904 1.00 34.59 196 ILE A CA 1
ATOM 1541 C C . ILE A 1 196 ? 7.687 23.681 -1.694 1.00 34.59 196 ILE A C 1
ATOM 1543 O O . ILE A 1 196 ? 6.559 24.094 -1.431 1.00 34.59 196 ILE A O 1
ATOM 1547 N N . ASN A 1 197 ? 8.728 24.034 -0.947 1.00 34.75 197 ASN A N 1
ATOM 1548 C CA . ASN A 1 197 ? 8.654 25.078 0.070 1.00 34.75 197 ASN A CA 1
ATOM 1549 C C . ASN A 1 197 ? 8.723 26.464 -0.594 1.00 34.75 197 ASN A C 1
ATOM 1551 O O . ASN A 1 197 ? 9.795 27.048 -0.727 1.00 34.75 197 ASN A O 1
ATOM 1555 N N . GLY A 1 198 ? 7.573 27.011 -1.001 1.00 28.30 198 GLY A N 1
ATOM 1556 C CA . GLY A 1 198 ? 7.492 28.390 -1.494 1.00 28.30 198 GLY A CA 1
ATOM 1557 C C . GLY A 1 198 ? 6.088 28.823 -1.910 1.00 28.30 198 GLY A C 1
ATOM 1558 O O . GLY A 1 198 ? 5.580 28.415 -2.947 1.00 28.30 198 GLY A O 1
ATOM 1559 N N . VAL A 1 199 ? 5.460 29.686 -1.112 1.00 37.62 199 VAL A N 1
ATOM 1560 C CA . VAL A 1 199 ? 4.217 30.386 -1.467 1.00 37.62 199 VAL A CA 1
ATOM 1561 C C . VAL A 1 199 ? 4.529 31.509 -2.464 1.00 37.62 199 VAL A C 1
ATOM 1563 O O . VAL A 1 199 ? 5.193 32.464 -2.073 1.00 37.62 199 VAL A O 1
ATOM 1566 N N . SER A 1 200 ? 3.992 31.450 -3.688 1.00 29.66 200 SER A N 1
ATOM 1567 C CA . SER A 1 200 ? 3.185 32.533 -4.288 1.00 29.66 200 SER A CA 1
ATOM 1568 C C . SER A 1 200 ? 2.649 32.179 -5.688 1.00 29.66 200 SER A C 1
ATOM 1570 O O . SER A 1 200 ? 3.372 31.759 -6.579 1.00 29.66 200 SER A O 1
ATOM 1572 N N . ASP A 1 201 ? 1.342 32.410 -5.825 1.00 33.81 201 ASP A N 1
ATOM 1573 C CA . ASP A 1 201 ? 0.562 32.775 -7.010 1.00 33.81 201 ASP A CA 1
ATOM 1574 C C . ASP A 1 201 ? 0.456 31.888 -8.271 1.00 33.81 201 ASP A C 1
ATOM 1576 O O . ASP A 1 201 ? 1.408 31.541 -8.957 1.00 33.81 201 ASP A O 1
ATOM 1580 N N . HIS A 1 202 ? -0.823 31.734 -8.651 1.00 29.62 202 HIS A N 1
ATOM 1581 C CA . HIS A 1 202 ? -1.383 31.400 -9.967 1.00 29.62 202 HIS A CA 1
ATOM 1582 C C . HIS A 1 202 ? -1.523 29.921 -10.372 1.00 29.62 202 HIS A C 1
ATOM 1584 O O . HIS A 1 202 ? -0.852 29.422 -11.266 1.00 29.62 202 HIS A O 1
ATOM 1590 N N . TYR A 1 203 ? -2.589 29.293 -9.861 1.00 27.45 203 TYR A N 1
ATOM 1591 C CA . TYR A 1 203 ? -3.398 28.363 -10.660 1.00 27.45 203 TYR A CA 1
ATOM 1592 C C . TYR A 1 203 ? -4.818 28.934 -10.835 1.00 27.45 203 TYR A C 1
ATOM 1594 O O . TYR A 1 203 ? -5.581 28.976 -9.865 1.00 27.45 203 TYR A O 1
ATOM 1602 N N . PRO A 1 204 ? -5.213 29.397 -12.037 1.00 33.00 204 PRO A N 1
ATOM 1603 C CA . PRO A 1 204 ? -6.612 29.649 -12.344 1.00 33.00 204 PRO A CA 1
ATOM 1604 C C . PRO A 1 204 ? -7.326 28.315 -12.621 1.00 33.00 204 PRO A C 1
ATOM 1606 O O . PRO A 1 204 ? -6.704 27.331 -13.009 1.00 33.00 204 PRO A O 1
ATOM 1609 N N . HIS A 1 205 ? -8.652 28.319 -12.468 1.00 29.45 205 HIS A N 1
ATOM 1610 C CA . HIS A 1 205 ? -9.601 27.219 -12.728 1.00 29.45 205 HIS A CA 1
ATOM 1611 C C . HIS A 1 205 ? -9.976 26.320 -11.543 1.00 29.45 205 HIS A C 1
ATOM 1613 O O . HIS A 1 205 ? -10.002 25.094 -11.625 1.00 29.45 205 HIS A O 1
ATOM 1619 N N . VAL A 1 206 ? -10.479 26.953 -10.481 1.00 29.23 206 VAL A N 1
ATOM 1620 C CA . VAL A 1 206 ? -11.524 26.338 -9.652 1.00 29.23 206 VAL A CA 1
ATOM 1621 C C . VAL A 1 206 ? -12.852 26.464 -10.407 1.00 29.23 206 VAL A C 1
ATOM 1623 O O . VAL A 1 206 ? -13.549 27.474 -10.291 1.00 29.23 206 VAL A O 1
ATOM 1626 N N . ASN A 1 207 ? -13.221 25.460 -11.206 1.00 28.23 207 ASN A N 1
ATOM 1627 C CA . ASN A 1 207 ? -14.587 25.382 -11.725 1.00 28.23 207 ASN A CA 1
ATOM 1628 C C . ASN A 1 207 ? -15.533 24.996 -10.581 1.00 28.23 207 ASN A C 1
ATOM 1630 O O . ASN A 1 207 ? -15.721 23.826 -10.251 1.00 28.23 207 ASN A O 1
ATOM 1634 N N . LYS A 1 208 ? -16.135 26.026 -9.976 1.00 32.62 208 LYS A N 1
ATOM 1635 C CA . LYS A 1 208 ? -17.347 25.925 -9.162 1.00 32.62 208 LYS A CA 1
ATOM 1636 C C . LYS A 1 208 ? -18.465 25.349 -10.032 1.00 32.62 208 LYS A C 1
ATOM 1638 O O . LYS A 1 208 ? -19.058 26.072 -10.828 1.00 32.62 208 LYS A O 1
ATOM 1643 N N . LEU A 1 209 ? -18.795 24.073 -9.860 1.00 31.94 209 LEU A N 1
ATOM 1644 C CA . LEU A 1 209 ? -20.084 23.562 -10.320 1.00 31.94 209 LEU A CA 1
ATOM 1645 C C . LEU A 1 209 ? -21.143 23.958 -9.288 1.00 31.94 209 LEU A C 1
ATOM 1647 O O . LEU A 1 209 ? -21.351 23.296 -8.275 1.00 31.94 209 LEU A O 1
ATOM 1651 N N . ASN A 1 210 ? -21.752 25.116 -9.544 1.00 31.36 210 ASN A N 1
ATOM 1652 C CA . ASN A 1 210 ? -22.973 25.569 -8.899 1.00 31.36 210 ASN A CA 1
ATOM 1653 C C . ASN A 1 210 ? -24.151 24.671 -9.306 1.00 31.36 210 ASN A C 1
ATOM 1655 O O . ASN A 1 210 ? -24.362 24.398 -10.484 1.00 31.36 210 ASN A O 1
ATOM 1659 N N . ASN A 1 211 ? -24.957 24.309 -8.308 1.00 33.53 211 ASN A N 1
ATOM 1660 C CA . ASN A 1 211 ? -26.350 23.890 -8.451 1.00 33.53 211 ASN A CA 1
ATOM 1661 C C . ASN A 1 211 ? -27.137 24.832 -9.380 1.00 33.53 211 ASN A C 1
ATOM 1663 O O . ASN A 1 211 ? -27.092 26.045 -9.158 1.00 33.53 211 ASN A O 1
ATOM 1667 N N . ARG A 1 212 ? -27.983 24.275 -10.261 1.00 32.00 212 ARG A N 1
ATOM 1668 C CA . ARG A 1 212 ? -29.460 24.430 -10.254 1.00 32.00 212 ARG A CA 1
ATOM 1669 C C . ARG A 1 212 ? -30.107 23.973 -11.573 1.00 32.00 212 ARG A C 1
ATOM 1671 O O . ARG A 1 212 ? -29.593 24.302 -12.633 1.00 32.00 212 ARG A O 1
ATOM 1678 N N . ALA A 1 213 ? -31.301 23.392 -11.386 1.00 34.66 213 ALA A N 1
ATOM 1679 C CA . ALA A 1 213 ? -32.402 23.110 -12.318 1.00 34.66 213 ALA A CA 1
ATOM 1680 C C . ALA A 1 213 ? -32.198 21.967 -13.321 1.00 34.66 213 ALA A C 1
ATOM 1682 O O . ALA A 1 213 ? -31.360 22.099 -14.234 1.00 34.66 213 ALA A O 1
#